Protein AF-A0A957M2J5-F1 (afdb_monomer)

Secondary structure (DSSP, 8-state):
-HHHHHHHHH-TTPPP-HHHHT-HHHHHHHHHHTTTB-TTT--B--GGGEEEEESS-TTT-GGGGG-GGGEEEEEHHHHHHHTT-SS-GGGS--TT-TTS-HHHHEEEETTEEEEGGG-HHHHHHHHHHTTT-HHHHHHHHHHHHHHHHHHHHHHHHHHHH-PPPPHHHHHHHHGGGSTTSTTHHHHHHHHHHHH-

Structure (mmCIF, N/CA/C/O backbone):
data_AF-A0A957M2J5-F1
#
_entry.id   AF-A0A957M2J5-F1
#
loop_
_atom_site.group_PDB
_atom_site.id
_atom_site.type_symbol
_atom_site.label_atom_id
_atom_site.label_alt_id
_atom_site.label_comp_id
_atom_site.label_asym_id
_atom_site.label_entity_id
_atom_site.label_seq_id
_atom_site.pdbx_PDB_ins_code
_atom_site.Cartn_x
_atom_site.Cartn_y
_atom_site.Cartn_z
_atom_site.occupancy
_atom_site.B_iso_or_equiv
_atom_site.auth_seq_id
_atom_site.auth_comp_id
_atom_site.auth_asym_id
_atom_site.auth_atom_id
_atom_site.pdbx_PDB_model_num
ATOM 1 N N . MET A 1 1 ? 13.159 10.464 -22.333 1.00 82.38 1 MET A N 1
ATOM 2 C CA . MET A 1 1 ? 12.631 9.265 -23.017 1.00 82.38 1 MET A CA 1
ATOM 3 C C . MET A 1 1 ? 13.393 8.914 -24.302 1.00 82.38 1 MET A C 1
ATOM 5 O O . MET A 1 1 ? 14.186 7.983 -24.270 1.00 82.38 1 MET A O 1
ATOM 9 N N . ALA A 1 2 ? 13.270 9.686 -25.394 1.00 87.38 2 ALA A N 1
ATOM 10 C CA . ALA A 1 2 ? 13.795 9.319 -26.725 1.00 87.38 2 ALA A CA 1
ATOM 11 C C . ALA A 1 2 ? 15.286 8.915 -26.777 1.00 87.38 2 ALA A C 1
ATOM 13 O O . ALA A 1 2 ? 15.651 7.934 -27.420 1.00 87.38 2 ALA A O 1
ATOM 14 N N . ALA A 1 3 ? 16.167 9.631 -26.069 1.00 91.19 3 ALA A N 1
ATOM 15 C CA . ALA A 1 3 ? 17.593 9.292 -26.033 1.00 91.19 3 ALA A CA 1
ATOM 16 C C . ALA A 1 3 ? 17.882 7.944 -25.344 1.00 91.19 3 ALA A C 1
ATOM 18 O O . ALA A 1 3 ? 18.807 7.239 -25.742 1.00 91.19 3 ALA A O 1
ATOM 19 N N . PHE A 1 4 ? 17.101 7.586 -24.321 1.00 93.19 4 PHE A N 1
ATOM 20 C CA . PHE A 1 4 ? 17.218 6.301 -23.635 1.00 93.19 4 PHE A CA 1
ATOM 21 C C . PHE A 1 4 ? 16.756 5.157 -24.543 1.00 93.19 4 PHE A C 1
ATOM 23 O O . PHE A 1 4 ? 17.499 4.193 -24.717 1.00 93.19 4 PHE A O 1
ATOM 30 N N . LEU A 1 5 ? 15.594 5.304 -25.185 1.00 93.50 5 LEU A N 1
ATOM 31 C CA . LEU A 1 5 ? 15.043 4.285 -26.082 1.00 93.50 5 LEU A CA 1
ATOM 32 C C . LEU A 1 5 ? 15.964 4.011 -27.278 1.00 93.50 5 LEU A C 1
ATOM 34 O O . LEU A 1 5 ? 16.236 2.853 -27.579 1.00 93.50 5 LEU A O 1
ATOM 38 N N . ARG A 1 6 ? 16.567 5.051 -27.877 1.00 94.56 6 ARG A N 1
ATOM 39 C CA . ARG A 1 6 ? 17.577 4.879 -28.940 1.00 94.56 6 ARG A CA 1
ATOM 40 C C . ARG A 1 6 ? 18.782 4.051 -28.492 1.00 94.56 6 ARG A C 1
ATOM 42 O O . ARG A 1 6 ? 19.206 3.150 -29.205 1.00 94.56 6 ARG A O 1
ATOM 49 N N . LYS A 1 7 ? 19.331 4.332 -27.305 1.00 93.12 7 LYS A N 1
ATOM 50 C CA . LYS A 1 7 ? 20.457 3.551 -26.758 1.00 93.12 7 LYS A CA 1
ATOM 51 C C . LYS A 1 7 ? 20.056 2.104 -26.497 1.00 93.12 7 LYS A C 1
ATOM 53 O O . LYS A 1 7 ? 20.853 1.196 -26.706 1.00 93.12 7 LYS A O 1
ATOM 58 N N . ARG A 1 8 ? 18.821 1.895 -26.052 1.00 92.31 8 ARG A N 1
ATOM 59 C CA . ARG A 1 8 ? 18.303 0.572 -25.733 1.00 92.31 8 ARG A CA 1
ATOM 60 C C . ARG A 1 8 ? 17.984 -0.277 -26.963 1.00 92.31 8 ARG A C 1
ATOM 62 O O . ARG A 1 8 ? 18.164 -1.487 -26.897 1.00 92.31 8 ARG A O 1
ATOM 69 N N . ALA A 1 9 ? 17.591 0.346 -28.074 1.00 91.56 9 ALA A N 1
ATOM 70 C CA . ALA A 1 9 ? 17.418 -0.332 -29.359 1.00 91.56 9 ALA A CA 1
ATOM 71 C C . ALA A 1 9 ? 18.720 -0.996 -29.845 1.00 91.56 9 ALA A C 1
ATOM 73 O O . ALA A 1 9 ? 18.679 -2.049 -30.468 1.00 91.56 9 ALA A O 1
ATOM 74 N N . VAL A 1 10 ? 19.875 -0.406 -29.514 1.00 94.12 10 VAL A N 1
ATOM 75 C CA . VAL A 1 10 ? 21.201 -0.963 -29.828 1.00 94.12 10 VAL A CA 1
ATOM 76 C C . VAL A 1 10 ? 21.706 -1.897 -28.719 1.00 94.12 10 VAL A C 1
ATOM 78 O O . VAL A 1 10 ? 22.348 -2.903 -28.999 1.00 94.12 10 VAL A O 1
ATOM 81 N N . GLY A 1 11 ? 21.417 -1.585 -27.452 1.00 92.44 11 GLY A N 1
ATOM 82 C CA . GLY A 1 11 ? 21.821 -2.379 -26.291 1.00 92.44 11 GLY A CA 1
ATOM 83 C C . GLY A 1 11 ? 20.635 -2.727 -25.386 1.00 92.44 11 GLY A C 1
ATOM 84 O O . GLY A 1 11 ? 20.308 -1.929 -24.505 1.00 92.44 11 GLY A O 1
ATOM 85 N N . PRO A 1 12 ? 20.024 -3.921 -25.507 1.00 89.19 12 PRO A N 1
ATOM 86 C CA . PRO A 1 12 ? 18.821 -4.291 -24.746 1.00 89.19 12 PRO A CA 1
ATOM 87 C C . PRO A 1 12 ? 18.990 -4.253 -23.217 1.00 89.19 12 PRO A C 1
ATOM 89 O O . PRO A 1 12 ? 18.020 -4.085 -22.476 1.00 89.19 12 PRO A O 1
ATOM 92 N N . SER A 1 13 ? 20.227 -4.377 -22.730 1.00 90.50 13 SER A N 1
ATOM 93 C CA . SER A 1 13 ? 20.585 -4.311 -21.308 1.00 90.50 13 SER A CA 1
ATOM 94 C C . SER A 1 13 ? 20.752 -2.884 -20.765 1.00 90.50 13 SER A C 1
ATOM 96 O O . SER A 1 13 ? 20.899 -2.713 -19.550 1.00 90.50 13 SER A O 1
ATOM 98 N N . VAL A 1 14 ? 20.706 -1.855 -21.622 1.00 93.94 14 VAL A N 1
ATOM 99 C CA . VAL A 1 14 ? 20.855 -0.450 -21.219 1.00 93.94 14 VAL A CA 1
ATOM 100 C C . VAL A 1 14 ? 19.765 -0.066 -20.216 1.00 93.94 14 VAL A C 1
ATOM 102 O O . VAL A 1 14 ? 18.561 -0.254 -20.432 1.00 93.94 14 VAL A O 1
ATOM 105 N N . ARG A 1 15 ? 20.208 0.506 -19.093 1.00 93.12 15 ARG A N 1
ATOM 106 C CA . ARG A 1 15 ? 19.349 0.988 -18.008 1.00 93.12 15 ARG A CA 1
ATOM 107 C C . ARG A 1 15 ? 19.040 2.482 -18.172 1.00 93.12 15 ARG A C 1
ATOM 109 O O . ARG A 1 15 ? 19.894 3.224 -18.661 1.00 93.12 15 ARG A O 1
ATOM 116 N N . PRO A 1 16 ? 17.845 2.940 -17.757 1.00 94.00 16 PRO A N 1
ATOM 117 C CA . PRO A 1 16 ? 17.544 4.363 -17.684 1.00 94.00 16 PRO A CA 1
ATOM 118 C C . PRO A 1 16 ? 18.424 5.032 -16.626 1.00 94.00 16 PRO A C 1
ATOM 120 O O . PRO A 1 16 ? 18.851 4.400 -15.657 1.00 94.00 16 PRO A O 1
ATOM 123 N N . ASN A 1 17 ? 18.696 6.323 -16.803 1.00 93.56 17 ASN A N 1
ATOM 124 C CA . ASN A 1 17 ? 19.486 7.079 -15.841 1.00 93.56 17 ASN A CA 1
ATOM 125 C C . ASN A 1 17 ? 18.665 7.316 -14.564 1.00 93.56 17 ASN A C 1
ATOM 127 O O . ASN A 1 17 ? 17.683 8.062 -14.579 1.00 93.56 17 ASN A O 1
ATOM 131 N N . SER A 1 18 ? 19.103 6.723 -13.454 1.00 91.69 18 SER A N 1
ATOM 132 C CA . SER A 1 18 ? 18.449 6.857 -12.149 1.00 91.69 18 SER A CA 1
ATOM 133 C C . SER A 1 18 ? 18.406 8.282 -11.622 1.00 91.69 18 SER A C 1
ATOM 135 O O . SER A 1 18 ? 17.496 8.605 -10.872 1.00 91.69 18 SER A O 1
ATOM 137 N N . ARG A 1 19 ? 19.301 9.175 -12.057 1.00 91.69 19 ARG A N 1
ATOM 138 C CA . ARG A 1 19 ? 19.239 10.596 -11.676 1.00 91.69 19 ARG A CA 1
ATOM 139 C C . ARG A 1 19 ? 18.014 11.313 -12.244 1.00 91.69 19 ARG A C 1
ATOM 141 O O . ARG A 1 19 ? 17.657 12.361 -11.726 1.00 91.69 19 ARG A O 1
ATOM 148 N N . GLN A 1 20 ? 17.396 10.773 -13.297 1.00 91.94 20 GLN A N 1
ATOM 149 C CA . GLN A 1 20 ? 16.213 11.373 -13.911 1.00 91.94 20 GLN A CA 1
ATOM 150 C C . GLN A 1 20 ? 14.934 10.955 -13.185 1.00 91.94 20 GLN A C 1
ATOM 152 O O . GLN A 1 20 ? 14.187 11.824 -12.767 1.00 91.94 20 GLN A O 1
ATOM 157 N N . TYR A 1 21 ? 14.694 9.651 -12.998 1.00 91.81 21 TYR A N 1
ATOM 158 C CA . TYR A 1 21 ? 13.479 9.167 -12.318 1.00 91.81 21 TYR A CA 1
ATOM 159 C C . TYR A 1 21 ? 13.619 9.111 -10.788 1.00 91.81 21 TYR A C 1
ATOM 161 O O . TYR A 1 21 ? 12.630 9.107 -10.071 1.00 91.81 21 TYR A O 1
ATOM 169 N N . GLY A 1 22 ? 14.845 9.062 -10.270 1.00 91.38 22 GLY A N 1
ATOM 170 C CA . GLY A 1 22 ? 15.167 9.031 -8.843 1.00 91.38 22 GLY A CA 1
ATOM 171 C C . GLY A 1 22 ? 15.655 10.374 -8.302 1.00 91.38 22 GLY A C 1
ATOM 172 O O . GLY A 1 22 ? 16.342 10.394 -7.281 1.00 91.38 22 GLY A O 1
ATOM 173 N N . HIS A 1 23 ? 15.356 11.483 -8.989 1.00 93.62 23 HIS A N 1
ATOM 174 C CA . HIS A 1 23 ? 15.699 12.825 -8.518 1.00 93.62 23 HIS A CA 1
ATOM 175 C C . HIS A 1 23 ? 15.070 13.102 -7.142 1.00 93.62 23 HIS A C 1
ATOM 177 O O . HIS A 1 23 ? 13.990 12.594 -6.836 1.00 93.62 23 HIS A O 1
ATOM 183 N N . LYS A 1 24 ? 15.727 13.930 -6.318 1.00 93.94 24 LYS A N 1
ATOM 184 C CA . LYS A 1 24 ? 15.281 14.231 -4.945 1.00 93.94 24 LYS A CA 1
ATOM 185 C C . LYS A 1 24 ? 13.835 14.740 -4.885 1.00 93.94 24 LYS A C 1
ATOM 187 O O . LYS A 1 24 ? 13.091 14.340 -4.005 1.00 93.94 24 LYS A O 1
ATOM 192 N N . GLU A 1 25 ? 13.424 15.557 -5.853 1.00 94.44 25 GLU A N 1
ATOM 193 C CA . GLU A 1 25 ? 12.069 16.124 -5.907 1.00 94.44 25 GLU A CA 1
ATOM 194 C C . GLU A 1 25 ? 11.021 15.055 -6.217 1.00 94.44 25 GLU A C 1
ATO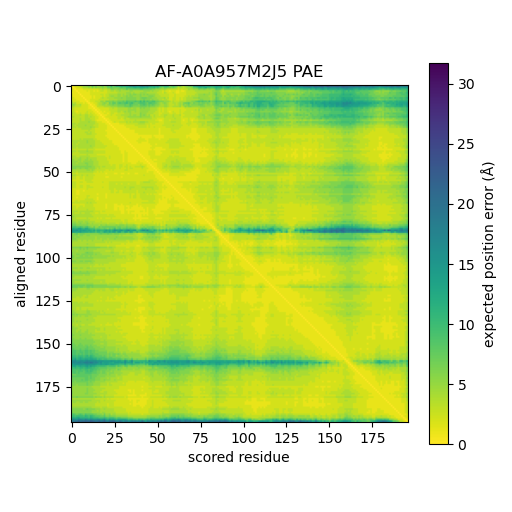M 196 O O . GLU A 1 25 ? 10.003 14.989 -5.541 1.00 94.44 25 GLU A O 1
ATOM 201 N N . ILE A 1 26 ? 11.304 14.153 -7.164 1.00 94.88 26 ILE A N 1
ATOM 202 C CA . ILE A 1 26 ? 10.424 13.015 -7.468 1.00 94.88 26 ILE A CA 1
ATOM 203 C C . ILE A 1 26 ? 10.279 12.127 -6.235 1.00 94.88 26 ILE A C 1
ATOM 205 O O . ILE A 1 26 ? 9.171 11.755 -5.863 1.00 94.88 26 ILE A O 1
ATOM 209 N N . ARG A 1 27 ? 11.398 11.817 -5.572 1.00 95.38 27 ARG A N 1
ATOM 210 C CA . ARG A 1 27 ? 11.398 11.021 -4.340 1.00 95.38 27 ARG A CA 1
ATOM 211 C C . ARG A 1 27 ? 10.554 11.665 -3.246 1.00 95.38 27 ARG A C 1
ATOM 213 O O . ARG A 1 27 ? 9.762 10.962 -2.631 1.00 95.38 27 ARG A O 1
ATOM 220 N N . SER A 1 28 ? 10.703 12.972 -3.045 1.00 95.75 28 SER A N 1
ATOM 221 C CA . SER A 1 28 ? 9.969 13.711 -2.018 1.00 95.75 28 SER A CA 1
ATOM 222 C C . SER A 1 28 ? 8.465 13.719 -2.297 1.00 95.75 28 SER A C 1
ATOM 224 O O . SER A 1 28 ? 7.672 13.397 -1.417 1.00 95.75 28 SER A O 1
ATOM 226 N N . VAL A 1 29 ? 8.061 13.943 -3.553 1.00 96.81 29 VAL A N 1
ATOM 227 C CA . VAL A 1 29 ? 6.648 13.861 -3.956 1.00 96.81 29 VAL A CA 1
ATOM 228 C C . VAL A 1 29 ? 6.094 12.448 -3.755 1.00 96.81 29 VAL A C 1
ATOM 230 O O . VAL A 1 29 ? 5.033 12.291 -3.154 1.00 96.81 29 VAL A O 1
ATOM 233 N N . LEU A 1 30 ? 6.814 11.408 -4.191 1.00 97.12 30 LEU A N 1
ATOM 234 C CA . LEU A 1 30 ? 6.391 10.016 -3.998 1.00 97.12 30 LEU A CA 1
ATOM 235 C C . LEU A 1 30 ? 6.283 9.643 -2.513 1.00 97.12 30 LEU A C 1
ATOM 237 O O . LEU A 1 30 ? 5.384 8.888 -2.147 1.00 97.12 30 LEU A O 1
ATOM 241 N N . PHE A 1 31 ? 7.165 10.184 -1.669 1.00 97.31 31 PHE A N 1
ATOM 242 C CA . PHE A 1 31 ? 7.119 10.023 -0.217 1.00 97.31 31 PHE A CA 1
ATOM 243 C C . PHE A 1 31 ? 5.905 10.701 0.405 1.00 97.31 31 PHE A C 1
ATOM 245 O O . PHE A 1 31 ? 5.216 10.083 1.214 1.00 97.31 31 PHE A O 1
ATOM 252 N N . SER A 1 32 ? 5.587 11.932 0.006 1.00 96.62 32 SER A N 1
ATOM 253 C CA . SER A 1 32 ? 4.369 12.602 0.465 1.00 96.62 32 SER A CA 1
ATOM 254 C C . SER A 1 32 ? 3.106 11.862 0.019 1.00 96.62 32 SER A C 1
ATOM 256 O O . SER A 1 32 ? 2.225 11.629 0.842 1.00 96.62 32 SER A O 1
ATOM 258 N N . MET A 1 33 ? 3.036 11.437 -1.247 1.00 95.38 33 MET A N 1
ATOM 259 C CA . MET A 1 33 ? 1.882 10.709 -1.794 1.00 95.38 33 MET A CA 1
ATOM 260 C C . MET A 1 33 ? 1.652 9.357 -1.118 1.00 95.38 33 MET A C 1
ATOM 262 O O . MET A 1 33 ? 0.512 8.944 -0.947 1.00 95.38 33 MET A O 1
ATOM 266 N N . SER A 1 34 ? 2.719 8.674 -0.702 1.00 95.88 34 SER A N 1
ATOM 267 C CA . SER A 1 34 ? 2.605 7.398 0.005 1.00 95.88 34 SER A CA 1
ATOM 268 C C . SER A 1 34 ? 2.400 7.549 1.515 1.00 95.88 34 SER A C 1
ATOM 270 O O . SER A 1 34 ? 2.450 6.555 2.243 1.00 95.88 34 SER A O 1
ATOM 272 N N . HIS A 1 35 ? 2.232 8.781 2.008 1.00 97.00 35 HIS A N 1
ATOM 273 C CA . HIS A 1 35 ? 2.210 9.123 3.432 1.00 97.00 35 HIS A CA 1
ATOM 274 C C . HIS A 1 35 ? 3.446 8.625 4.201 1.00 97.00 35 HIS A C 1
ATOM 276 O O . HIS A 1 35 ? 3.368 8.197 5.355 1.00 97.00 35 HIS A O 1
ATOM 282 N N . GLY A 1 36 ? 4.602 8.634 3.538 1.00 97.25 36 GLY A N 1
ATOM 283 C CA . GLY A 1 36 ? 5.854 8.113 4.072 1.00 97.25 36 GLY A CA 1
ATOM 284 C C . GLY A 1 36 ? 5.861 6.594 4.236 1.00 97.25 36 GLY A C 1
ATOM 285 O O . GLY A 1 36 ? 6.628 6.067 5.042 1.00 97.25 36 GLY A O 1
ATOM 286 N N . LYS A 1 37 ? 5.004 5.866 3.512 1.00 97.62 37 LYS A N 1
ATOM 287 C CA . LYS A 1 37 ? 4.936 4.400 3.550 1.0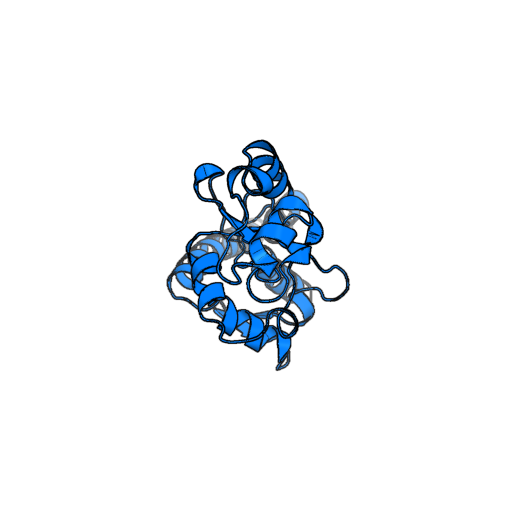0 97.62 37 LYS A CA 1
ATOM 288 C C . LYS A 1 37 ? 5.470 3.776 2.271 1.00 97.62 37 LYS A C 1
ATOM 290 O O . LYS A 1 37 ? 5.538 4.397 1.213 1.00 97.62 37 LYS A O 1
ATOM 295 N N . CYS A 1 38 ? 5.831 2.503 2.353 1.00 97.69 38 CYS A N 1
ATOM 296 C CA . CYS A 1 38 ? 6.008 1.688 1.158 1.00 97.69 38 CYS A CA 1
ATOM 297 C C . CYS A 1 38 ? 4.640 1.398 0.522 1.00 97.69 38 CYS A C 1
ATOM 299 O O . CYS A 1 38 ? 3.788 0.832 1.204 1.00 97.69 38 CYS A O 1
ATOM 301 N N . TYR A 1 39 ? 4.470 1.671 -0.778 1.00 96.31 39 TYR A N 1
ATOM 302 C CA . TYR A 1 39 ? 3.214 1.397 -1.501 1.00 96.31 39 TYR A CA 1
ATOM 303 C C . TYR A 1 39 ? 2.771 -0.071 -1.439 1.00 96.31 39 TYR A C 1
ATOM 305 O O . TYR A 1 39 ? 1.585 -0.358 -1.448 1.00 96.31 39 TYR A O 1
ATOM 313 N N . TYR A 1 40 ? 3.717 -1.010 -1.354 1.00 95.69 40 TYR A N 1
ATOM 314 C CA . TYR A 1 40 ? 3.395 -2.439 -1.383 1.00 95.69 40 TYR A CA 1
ATOM 315 C C . TYR A 1 40 ? 3.077 -3.030 -0.009 1.00 95.69 40 TYR A C 1
ATOM 317 O O . TYR A 1 40 ? 2.171 -3.840 0.121 1.00 95.69 40 TYR A O 1
ATOM 325 N N . CYS A 1 41 ? 3.867 -2.693 1.015 1.00 97.06 41 CYS A N 1
ATOM 326 C CA . CYS A 1 41 ? 3.759 -3.347 2.326 1.00 97.06 41 CYS A CA 1
ATOM 327 C C . CYS A 1 41 ? 3.267 -2.435 3.444 1.00 97.06 41 CYS A C 1
ATOM 329 O O . CYS A 1 41 ? 3.177 -2.892 4.575 1.00 97.06 41 CYS A O 1
ATOM 331 N N . GLU A 1 42 ? 3.016 -1.158 3.160 1.00 97.81 42 GLU A N 1
ATOM 332 C CA . GLU A 1 42 ? 2.535 -0.157 4.114 1.00 97.81 42 GLU A CA 1
ATOM 333 C C . GLU A 1 42 ? 3.402 0.094 5.357 1.00 97.81 42 GLU A C 1
ATOM 335 O O . GLU A 1 42 ? 3.009 0.871 6.227 1.00 97.81 42 GLU A O 1
ATOM 340 N N . ARG A 1 43 ? 4.602 -0.490 5.465 1.00 97.31 43 ARG A N 1
ATOM 341 C CA . ARG A 1 43 ? 5.527 -0.087 6.530 1.00 97.31 43 ARG A CA 1
ATOM 342 C C . ARG A 1 43 ? 5.884 1.390 6.355 1.00 97.31 43 ARG A C 1
ATOM 344 O O . ARG A 1 43 ? 6.139 1.827 5.226 1.00 97.31 43 ARG A O 1
ATOM 351 N N . LYS A 1 44 ? 5.980 2.126 7.462 1.00 97.19 44 LYS A N 1
ATOM 352 C CA . LYS A 1 44 ? 6.561 3.471 7.459 1.00 97.19 44 LYS A CA 1
ATOM 353 C C . LYS A 1 44 ? 8.041 3.426 7.091 1.00 97.19 44 LYS A C 1
ATOM 355 O O . LYS A 1 44 ? 8.759 2.484 7.440 1.00 97.19 44 LYS A O 1
ATOM 360 N N . LEU A 1 45 ? 8.470 4.454 6.377 1.00 96.94 45 LEU A N 1
ATOM 361 C CA . LEU A 1 45 ? 9.826 4.669 5.902 1.00 96.94 45 LEU A CA 1
ATOM 362 C C . LEU A 1 45 ? 10.302 6.038 6.372 1.00 96.94 45 LEU A C 1
ATOM 364 O O . LEU A 1 45 ? 9.509 6.969 6.518 1.00 96.94 45 LEU A O 1
ATOM 368 N N . ARG A 1 46 ? 11.612 6.168 6.561 1.00 95.50 46 ARG A N 1
ATOM 369 C CA . ARG A 1 46 ? 12.251 7.480 6.470 1.00 95.50 46 ARG A CA 1
ATOM 370 C C . ARG A 1 46 ? 12.466 7.799 4.991 1.00 95.50 46 ARG A C 1
ATOM 372 O O . ARG A 1 46 ? 12.557 6.882 4.170 1.00 95.50 46 ARG A O 1
ATOM 379 N N . GLU A 1 47 ? 12.526 9.074 4.632 1.00 91.38 47 GLU A N 1
ATOM 380 C CA . GLU A 1 47 ? 12.612 9.494 3.225 1.00 91.38 47 GLU A CA 1
ATOM 381 C C . GLU A 1 47 ? 13.878 8.950 2.535 1.00 91.38 47 GLU A C 1
ATOM 383 O O . GLU A 1 47 ? 13.857 8.565 1.360 1.00 91.38 47 GLU A O 1
ATOM 388 N N . GLU A 1 48 ? 14.971 8.819 3.287 1.00 90.94 48 GLU A N 1
ATOM 389 C CA . GLU A 1 48 ? 16.227 8.223 2.838 1.00 90.94 48 GLU A CA 1
ATOM 390 C C . GLU A 1 48 ? 16.145 6.706 2.582 1.00 90.94 48 GLU A C 1
ATOM 392 O O . GLU A 1 48 ? 16.886 6.194 1.744 1.00 90.94 48 GLU A O 1
ATOM 397 N N . ASP A 1 49 ? 15.225 5.993 3.241 1.00 92.75 49 ASP A N 1
ATOM 398 C CA . ASP A 1 49 ? 15.082 4.532 3.131 1.00 92.75 49 ASP A CA 1
ATOM 399 C C . ASP A 1 49 ? 14.197 4.106 1.944 1.00 92.75 49 ASP A C 1
ATOM 401 O O . ASP A 1 49 ? 14.148 2.927 1.576 1.00 92.75 49 ASP A O 1
ATOM 405 N N . GLY A 1 50 ? 13.457 5.051 1.359 1.00 94.00 50 GLY A N 1
ATOM 406 C CA . GLY A 1 50 ? 12.611 4.806 0.199 1.00 94.00 50 GLY A CA 1
ATOM 407 C C . GLY A 1 50 ? 13.409 4.685 -1.100 1.00 94.00 50 GLY A C 1
ATOM 408 O O . GLY A 1 50 ? 14.429 5.338 -1.302 1.00 94.00 50 GLY A O 1
ATOM 409 N N . GLU A 1 51 ? 12.939 3.873 -2.034 1.00 94.44 51 GLU A N 1
ATOM 410 C CA . GLU A 1 51 ? 13.498 3.730 -3.378 1.00 94.44 51 GLU A CA 1
ATOM 411 C C . GLU A 1 51 ? 12.406 4.014 -4.410 1.00 94.44 51 GLU A C 1
ATOM 413 O O . GLU A 1 51 ? 11.264 3.595 -4.224 1.00 94.44 51 GLU A O 1
ATOM 418 N N . VAL A 1 52 ? 12.754 4.705 -5.501 1.00 95.69 52 VAL A N 1
ATOM 419 C CA . VAL A 1 52 ? 11.847 4.827 -6.650 1.00 95.69 52 VAL A CA 1
ATOM 420 C C . VAL A 1 52 ? 11.898 3.519 -7.421 1.00 95.69 52 VAL A C 1
ATOM 422 O O . VAL A 1 52 ? 12.946 3.156 -7.962 1.00 95.69 52 VAL A O 1
ATOM 425 N N . GLU A 1 53 ? 10.774 2.818 -7.445 1.00 93.75 53 GLU A N 1
ATOM 426 C CA . GLU A 1 53 ? 10.600 1.549 -8.135 1.00 93.75 53 GLU A CA 1
ATOM 427 C C . GLU A 1 53 ? 9.644 1.709 -9.313 1.00 93.75 53 GLU A C 1
ATOM 429 O O . GLU A 1 53 ? 8.606 2.355 -9.196 1.00 93.75 53 GLU A O 1
ATOM 434 N N . HIS A 1 54 ? 9.974 1.071 -10.434 1.00 94.25 54 HIS A N 1
ATOM 435 C CA . HIS A 1 54 ? 9.067 0.977 -11.574 1.00 94.25 54 HIS A CA 1
ATOM 436 C C . HIS A 1 54 ? 7.997 -0.084 -11.319 1.00 94.25 54 HIS A C 1
ATOM 438 O O . HIS A 1 54 ? 8.364 -1.234 -11.078 1.00 94.25 54 HIS A O 1
ATOM 444 N N . PHE A 1 55 ? 6.707 0.231 -11.421 1.00 94.19 55 PHE A N 1
ATOM 445 C CA . PHE A 1 55 ? 5.636 -0.764 -11.294 1.00 94.19 55 PHE A CA 1
ATOM 446 C C . PHE A 1 55 ? 5.781 -1.854 -12.363 1.00 94.19 55 PHE A C 1
ATOM 448 O O . PHE A 1 55 ? 6.160 -2.989 -12.058 1.00 94.19 55 PHE A O 1
ATOM 455 N N . VAL A 1 56 ? 5.647 -1.490 -13.634 1.00 93.12 56 VAL A N 1
ATOM 456 C CA . VAL A 1 56 ? 6.073 -2.283 -14.783 1.00 93.12 56 VAL A CA 1
ATOM 457 C C . VAL A 1 56 ? 7.575 -2.123 -14.973 1.00 93.12 56 VAL A C 1
ATOM 459 O O . VAL A 1 56 ? 8.106 -1.035 -15.193 1.00 93.12 56 VAL A O 1
ATOM 462 N N . GLY A 1 57 ? 8.296 -3.238 -14.857 1.00 91.62 57 GLY A N 1
ATOM 463 C CA . GLY A 1 57 ? 9.750 -3.228 -14.931 1.00 91.62 57 GLY A CA 1
ATOM 464 C C . GLY A 1 57 ? 10.249 -2.788 -16.305 1.00 91.62 57 GLY A C 1
ATOM 465 O O . GLY A 1 57 ? 9.822 -3.317 -17.323 1.00 91.62 57 GLY A O 1
ATOM 466 N N . VAL A 1 58 ? 11.263 -1.921 -16.314 1.00 91.81 58 VAL A N 1
ATOM 467 C CA . VAL A 1 58 ? 11.915 -1.403 -17.531 1.00 91.81 58 VAL A CA 1
ATOM 468 C C . VAL A 1 58 ? 12.351 -2.523 -18.482 1.00 91.81 58 VAL A C 1
ATOM 470 O O . VAL A 1 58 ? 12.381 -2.330 -19.686 1.00 91.81 58 VAL A O 1
ATOM 473 N N . ALA A 1 59 ? 12.736 -3.698 -17.963 1.00 89.75 59 ALA A N 1
ATOM 474 C CA . ALA A 1 59 ? 13.100 -4.867 -18.773 1.00 89.75 59 ALA A CA 1
ATOM 475 C C . ALA A 1 59 ? 11.963 -5.342 -19.695 1.00 89.75 59 ALA A C 1
ATOM 477 O O . ALA A 1 59 ? 12.254 -5.805 -20.791 1.00 89.75 59 ALA A O 1
ATOM 478 N N . THR A 1 60 ? 10.722 -5.221 -19.227 1.00 90.06 60 THR A N 1
ATOM 479 C CA . THR A 1 60 ? 9.499 -5.604 -19.934 1.00 90.06 60 THR A CA 1
ATOM 480 C C . THR A 1 60 ? 9.024 -4.458 -20.817 1.00 90.06 60 THR A C 1
ATOM 482 O O . THR A 1 60 ? 8.948 -4.631 -22.022 1.00 90.06 60 THR A O 1
ATOM 485 N N . GLU A 1 61 ? 8.811 -3.278 -20.227 1.00 93.06 61 GLU A N 1
ATOM 486 C CA . GLU A 1 61 ? 8.289 -2.099 -20.927 1.00 93.06 61 GLU A CA 1
ATOM 487 C C . GLU A 1 61 ? 9.243 -0.910 -20.741 1.00 93.06 61 GLU A C 1
ATOM 489 O O . GLU A 1 61 ? 9.137 -0.161 -19.763 1.00 93.06 61 GLU A O 1
ATOM 494 N N . PRO A 1 62 ? 10.243 -0.733 -21.623 1.00 94.31 62 PRO A N 1
ATOM 495 C CA . PRO A 1 62 ? 11.188 0.373 -21.504 1.00 94.31 62 PRO A CA 1
ATOM 496 C C . PRO A 1 62 ? 10.559 1.740 -21.773 1.00 94.31 62 PRO A C 1
ATOM 498 O O . PRO A 1 62 ? 11.048 2.733 -21.238 1.00 94.31 62 PRO A O 1
ATOM 501 N N . GLU A 1 63 ? 9.486 1.794 -22.561 1.00 95.50 63 GLU A N 1
ATOM 502 C CA . GLU A 1 63 ? 8.714 3.013 -22.831 1.00 95.50 63 GLU A CA 1
ATOM 503 C C . GLU A 1 63 ? 8.213 3.652 -21.524 1.00 95.50 63 GLU A C 1
ATOM 505 O O . GLU A 1 63 ? 8.221 4.866 -21.400 1.00 95.50 63 GLU A O 1
ATOM 510 N N . LEU A 1 64 ? 7.916 2.851 -20.491 1.00 95.56 64 LEU A N 1
ATOM 511 C CA . LEU A 1 64 ? 7.375 3.327 -19.210 1.00 95.56 64 LEU A CA 1
ATOM 512 C C . LEU A 1 64 ? 8.451 3.799 -18.210 1.00 95.56 64 LEU A C 1
ATOM 514 O O . LEU A 1 64 ? 8.163 4.054 -17.038 1.00 95.56 64 LEU A O 1
ATOM 518 N N . ALA A 1 65 ? 9.725 3.877 -18.610 1.00 94.81 65 ALA A N 1
ATOM 519 C CA . ALA A 1 65 ? 10.846 4.085 -17.684 1.00 94.81 65 ALA A CA 1
ATOM 520 C C . ALA A 1 65 ? 10.846 5.442 -16.952 1.00 94.81 65 ALA A C 1
ATOM 522 O O . ALA A 1 65 ? 11.519 5.580 -15.926 1.00 94.81 65 ALA A O 1
ATOM 523 N N . PHE A 1 66 ? 10.144 6.441 -17.482 1.00 95.56 66 PHE A N 1
ATOM 524 C CA . PHE A 1 66 ? 10.025 7.774 -16.879 1.00 95.56 66 PHE A CA 1
ATOM 525 C C . PHE A 1 66 ? 8.563 8.201 -16.704 1.00 95.56 66 PHE A C 1
ATOM 527 O O . PHE A 1 66 ? 8.308 9.370 -16.423 1.00 95.56 66 PHE A O 1
ATOM 534 N N . ASP A 1 67 ? 7.623 7.272 -16.869 1.00 95.88 67 ASP A N 1
ATOM 535 C CA . ASP A 1 67 ? 6.198 7.570 -16.810 1.00 95.88 67 ASP A CA 1
ATOM 536 C C . ASP A 1 67 ? 5.757 7.667 -15.357 1.00 95.88 67 ASP A C 1
ATOM 538 O O . ASP A 1 67 ? 5.940 6.731 -14.581 1.00 95.88 67 ASP A O 1
ATOM 542 N N . TRP A 1 68 ? 5.171 8.805 -14.984 1.00 95.25 68 TRP A N 1
ATOM 543 C CA . TRP A 1 68 ? 4.782 9.090 -13.603 1.00 95.25 68 TRP A CA 1
ATOM 544 C C . TRP A 1 68 ? 3.881 8.012 -12.974 1.00 95.25 68 TRP A C 1
ATOM 546 O O . TRP A 1 68 ? 4.206 7.558 -11.876 1.00 95.25 68 TRP A O 1
ATOM 556 N N . PRO A 1 69 ? 2.830 7.506 -13.655 1.00 94.81 69 PRO A N 1
ATOM 557 C CA . PRO A 1 69 ? 1.982 6.446 -13.101 1.00 94.81 69 PRO A CA 1
ATOM 558 C C . PRO A 1 69 ? 2.713 5.114 -12.883 1.00 94.81 69 PRO A C 1
ATOM 560 O O . PRO A 1 69 ? 2.184 4.229 -12.220 1.00 94.81 69 PRO A O 1
ATOM 563 N N . ASN A 1 70 ? 3.923 4.964 -13.431 1.00 95.94 70 ASN A N 1
ATOM 564 C CA . ASN A 1 70 ? 4.752 3.774 -13.309 1.00 95.94 70 ASN A CA 1
ATOM 565 C C . ASN A 1 70 ? 5.826 3.894 -12.209 1.00 95.94 70 ASN A C 1
ATOM 567 O O . ASN A 1 70 ? 6.627 2.975 -12.069 1.00 95.94 70 ASN A O 1
ATOM 571 N N . LEU A 1 71 ? 5.906 4.995 -11.450 1.00 96.19 71 LEU A N 1
ATOM 572 C CA . LEU A 1 71 ? 6.940 5.215 -10.426 1.00 96.19 71 LEU A CA 1
ATOM 573 C C . LEU A 1 71 ? 6.345 5.220 -9.018 1.00 96.19 71 LEU A C 1
ATOM 575 O O . LEU A 1 71 ? 5.593 6.126 -8.679 1.00 96.19 71 LEU A O 1
ATOM 579 N N . TYR A 1 72 ? 6.744 4.273 -8.166 1.00 96.12 72 TYR A N 1
ATOM 580 C CA . TYR A 1 72 ? 6.260 4.159 -6.783 1.00 96.12 72 TYR A CA 1
ATOM 581 C C . TYR A 1 72 ? 7.390 4.234 -5.760 1.00 96.12 72 TYR A C 1
ATOM 583 O O . TYR A 1 72 ? 8.529 3.849 -6.028 1.00 96.12 72 TYR A O 1
ATOM 591 N N . LEU A 1 73 ? 7.054 4.668 -4.542 1.00 97.00 73 LEU A N 1
ATOM 592 C CA . LEU A 1 73 ? 7.940 4.538 -3.389 1.00 97.00 73 LEU A CA 1
ATOM 593 C C . LEU A 1 73 ? 7.909 3.111 -2.817 1.00 97.00 73 LEU A C 1
ATOM 595 O O . LEU A 1 73 ? 6.908 2.641 -2.266 1.00 97.00 73 LEU A O 1
ATOM 599 N N . SER A 1 74 ? 9.041 2.424 -2.875 1.00 96.50 74 SER A N 1
ATOM 600 C CA . SER A 1 74 ? 9.200 1.089 -2.306 1.00 96.50 74 SER A CA 1
ATOM 601 C C . SER A 1 74 ? 10.249 1.075 -1.205 1.00 96.50 74 SER A C 1
ATOM 603 O O . SER A 1 74 ? 11.259 1.763 -1.287 1.00 96.50 74 SER A O 1
ATOM 605 N N . CYS A 1 75 ? 10.067 0.218 -0.200 1.00 96.69 75 CYS A N 1
ATOM 606 C CA . CYS A 1 75 ? 11.188 -0.178 0.642 1.00 96.69 75 CYS A CA 1
ATOM 607 C C . CYS A 1 75 ? 12.119 -1.117 -0.140 1.00 96.69 75 CYS A C 1
ATOM 609 O O . CYS A 1 75 ? 11.689 -1.808 -1.077 1.00 96.69 75 CYS A O 1
ATOM 611 N N . ARG A 1 76 ? 13.379 -1.194 0.292 1.00 94.81 76 ARG A N 1
ATOM 612 C CA . ARG A 1 76 ? 14.403 -2.044 -0.326 1.00 94.81 76 ARG A CA 1
ATOM 613 C C . ARG A 1 76 ? 13.988 -3.522 -0.413 1.00 94.81 76 ARG A C 1
ATOM 615 O O . ARG A 1 76 ? 14.224 -4.163 -1.436 1.00 94.81 76 ARG A O 1
ATOM 622 N N . SER A 1 77 ? 13.348 -4.066 0.626 1.00 94.38 77 SER A N 1
ATOM 623 C CA . SER A 1 77 ? 12.909 -5.472 0.655 1.00 94.38 77 SER A CA 1
ATOM 624 C C . SER A 1 77 ? 11.831 -5.765 -0.396 1.00 94.38 77 SER A C 1
ATOM 626 O O . SER A 1 77 ? 11.939 -6.753 -1.121 1.00 94.38 77 SER A O 1
ATOM 628 N N . CYS A 1 78 ? 10.827 -4.890 -0.537 1.00 94.56 78 CYS A N 1
ATOM 629 C CA . CYS A 1 78 ? 9.765 -5.050 -1.538 1.00 94.56 78 CYS A CA 1
ATOM 630 C C . CYS A 1 78 ? 10.291 -4.872 -2.970 1.00 94.56 78 CYS A C 1
ATOM 632 O O . CYS A 1 78 ? 9.918 -5.647 -3.853 1.00 94.56 78 CYS A O 1
ATOM 634 N N . ASN A 1 79 ? 11.212 -3.925 -3.192 1.00 92.62 79 ASN A N 1
ATOM 635 C CA . ASN A 1 79 ? 11.873 -3.756 -4.489 1.00 92.62 79 ASN A CA 1
ATOM 636 C C . ASN A 1 79 ? 12.626 -5.043 -4.874 1.00 92.62 79 ASN A C 1
ATOM 638 O O . ASN A 1 79 ? 12.440 -5.601 -5.956 1.00 92.62 79 ASN A O 1
ATOM 642 N N . GLN A 1 80 ? 13.428 -5.587 -3.956 1.00 91.00 80 GLN A N 1
ATOM 643 C CA . GLN A 1 80 ? 14.159 -6.831 -4.205 1.00 91.00 80 GLN A CA 1
ATOM 644 C C . GLN A 1 80 ? 13.238 -8.034 -4.431 1.00 91.00 80 GLN A C 1
ATOM 646 O O . GLN A 1 80 ? 13.516 -8.838 -5.321 1.00 91.00 80 GLN A O 1
ATOM 651 N N . ALA A 1 81 ? 12.149 -8.161 -3.667 1.00 89.00 81 ALA A N 1
ATOM 652 C CA . ALA A 1 81 ? 11.175 -9.237 -3.844 1.00 89.00 81 ALA A CA 1
ATOM 653 C C . ALA A 1 81 ? 10.589 -9.228 -5.264 1.00 89.00 81 ALA A C 1
ATOM 655 O O . ALA A 1 81 ? 10.624 -10.250 -5.952 1.00 89.00 81 ALA A O 1
ATOM 656 N N . LYS A 1 82 ? 10.194 -8.051 -5.764 1.00 85.44 82 LYS A N 1
ATOM 657 C CA . LYS A 1 82 ? 9.657 -7.874 -7.121 1.00 85.44 82 LYS A CA 1
ATOM 658 C C . LYS A 1 82 ? 10.605 -8.368 -8.222 1.00 85.44 82 LYS A C 1
ATOM 660 O O . LYS A 1 82 ? 10.147 -8.876 -9.249 1.00 85.44 82 LYS A O 1
ATOM 665 N N . ARG A 1 83 ? 11.926 -8.274 -8.020 1.00 81.50 83 ARG A N 1
ATOM 666 C CA . ARG A 1 83 ? 12.939 -8.733 -8.994 1.00 81.50 83 ARG A CA 1
ATOM 667 C C . ARG A 1 83 ? 12.974 -10.248 -9.179 1.00 81.50 83 ARG A C 1
ATOM 669 O O . ARG A 1 83 ? 13.513 -10.697 -10.186 1.00 81.50 83 ARG A O 1
ATOM 676 N N . ARG A 1 84 ? 12.388 -11.027 -8.264 1.00 77.25 84 ARG A N 1
ATOM 677 C CA . ARG A 1 84 ? 12.352 -12.498 -8.332 1.00 77.25 84 ARG A CA 1
ATOM 678 C C . ARG A 1 84 ? 11.424 -13.040 -9.434 1.00 77.25 84 ARG A C 1
ATOM 680 O O . ARG A 1 84 ? 11.419 -14.242 -9.653 1.00 77.25 84 ARG A O 1
ATOM 687 N N . ARG A 1 85 ? 10.690 -12.164 -10.147 1.00 73.75 85 ARG A N 1
ATOM 688 C CA . ARG A 1 85 ? 9.839 -12.469 -11.323 1.00 73.75 85 ARG A CA 1
ATOM 689 C C . ARG A 1 85 ? 8.853 -13.632 -11.116 1.00 73.75 85 ARG A C 1
ATOM 691 O O . ARG A 1 85 ? 8.526 -14.326 -12.066 1.00 73.75 85 ARG A O 1
ATOM 698 N N . THR A 1 86 ? 8.358 -13.817 -9.892 1.00 77.88 86 THR A N 1
ATOM 699 C CA . THR A 1 86 ? 7.448 -14.923 -9.542 1.00 77.88 86 THR A CA 1
ATOM 700 C C . THR A 1 86 ? 6.120 -14.869 -10.306 1.00 77.88 86 THR A C 1
ATOM 702 O O . THR A 1 86 ? 5.622 -15.906 -10.713 1.00 77.88 86 THR A O 1
ATOM 705 N N . TYR A 1 87 ? 5.590 -13.664 -10.537 1.00 87.50 87 TYR A N 1
ATOM 706 C CA . TYR A 1 87 ? 4.402 -13.397 -11.360 1.00 87.50 87 TYR A CA 1
ATOM 707 C C . TYR A 1 87 ? 4.610 -12.124 -12.177 1.00 87.50 87 TYR A C 1
ATOM 709 O O . TYR A 1 87 ? 5.408 -11.257 -11.776 1.00 87.50 87 TYR A O 1
ATOM 717 N N . ALA A 1 88 ? 3.891 -11.962 -13.287 1.00 88.25 88 ALA A N 1
ATOM 718 C CA . ALA A 1 88 ? 3.846 -10.685 -13.989 1.00 88.25 88 ALA A CA 1
ATOM 719 C C . ALA A 1 88 ? 3.131 -9.627 -13.125 1.00 88.25 88 ALA A C 1
ATOM 721 O O . ALA A 1 88 ? 2.406 -9.941 -12.183 1.00 88.25 88 ALA A O 1
ATOM 722 N N . VAL A 1 89 ? 3.437 -8.345 -13.341 1.00 87.50 89 VAL A N 1
ATOM 723 C CA . VAL A 1 89 ? 2.903 -7.260 -12.488 1.00 87.50 89 VAL A CA 1
ATOM 724 C C . VAL A 1 89 ? 1.406 -7.042 -12.704 1.00 87.50 89 VAL A C 1
ATOM 726 O O . VAL A 1 89 ? 0.711 -6.746 -11.747 1.00 87.50 89 VAL A O 1
ATOM 729 N N . ASN A 1 90 ? 0.918 -7.280 -13.923 1.00 89.50 90 ASN A N 1
ATOM 730 C CA . ASN A 1 90 ? -0.491 -7.196 -14.310 1.00 89.50 90 ASN A CA 1
ATOM 731 C C . ASN A 1 90 ? -1.346 -8.363 -13.789 1.00 89.50 90 ASN A C 1
ATOM 733 O O . ASN A 1 90 ? -2.563 -8.321 -13.897 1.00 89.50 90 ASN A O 1
ATOM 737 N N . GLU A 1 91 ? -0.726 -9.405 -13.232 1.00 93.00 91 GLU A N 1
ATOM 738 C CA . GLU A 1 91 ? -1.437 -10.471 -12.516 1.00 93.00 91 GLU A CA 1
ATOM 739 C C . GLU A 1 91 ? -1.578 -10.178 -11.014 1.00 93.00 91 GLU A C 1
ATOM 741 O O . GLU A 1 91 ? -2.120 -10.990 -10.264 1.00 93.00 91 GLU A O 1
ATOM 746 N N . CYS A 1 92 ? -1.010 -9.064 -10.554 1.00 95.38 92 CYS A N 1
ATOM 747 C CA . CYS A 1 92 ? -1.013 -8.633 -9.165 1.00 95.38 92 CYS A CA 1
ATOM 748 C C . CYS A 1 92 ? -1.759 -7.305 -9.036 1.00 95.38 92 CYS A C 1
ATOM 750 O O . CYS A 1 92 ? -2.021 -6.621 -10.021 1.00 95.38 92 CYS A O 1
ATOM 752 N N . LEU A 1 93 ? -2.074 -6.943 -7.800 1.00 96.06 93 LEU A N 1
ATOM 753 C CA . LEU A 1 93 ? -2.712 -5.681 -7.472 1.00 96.06 93 LEU A CA 1
ATOM 754 C C . LEU A 1 93 ? -1.724 -4.533 -7.684 1.00 96.06 93 LEU A C 1
ATOM 756 O O . LEU A 1 93 ? -0.569 -4.599 -7.245 1.00 96.06 93 LEU A O 1
ATOM 760 N N . ASP A 1 94 ? -2.207 -3.480 -8.330 1.00 94.88 94 ASP A N 1
ATOM 761 C CA . ASP A 1 94 ? -1.552 -2.182 -8.359 1.00 94.88 94 ASP A CA 1
ATOM 762 C C . ASP A 1 94 ? -2.052 -1.369 -7.151 1.00 94.88 94 ASP A C 1
ATOM 764 O O . ASP A 1 94 ? -3.245 -1.070 -7.083 1.00 94.88 94 ASP A O 1
ATOM 768 N N . PRO A 1 95 ? -1.180 -1.003 -6.191 1.00 89.44 95 PRO A N 1
ATOM 769 C CA . PRO A 1 95 ? -1.583 -0.226 -5.019 1.00 89.44 95 PRO A CA 1
ATOM 770 C C . PRO A 1 95 ? -2.115 1.177 -5.356 1.00 89.44 95 PRO A C 1
ATOM 772 O O . PRO A 1 95 ? -2.687 1.823 -4.482 1.00 89.44 95 PRO A O 1
ATOM 775 N N . CYS A 1 96 ? -1.911 1.656 -6.584 1.00 90.25 96 CYS A N 1
ATOM 776 C CA . CYS A 1 96 ? -2.359 2.959 -7.063 1.00 90.25 96 CYS A CA 1
ATOM 777 C C . CYS A 1 96 ? -3.563 2.877 -8.015 1.00 90.25 96 CYS A C 1
ATOM 779 O O . CYS A 1 96 ? -4.007 3.921 -8.494 1.00 90.25 96 CYS A O 1
ATOM 781 N N . ASN A 1 97 ? -4.089 1.681 -8.304 1.00 93.75 97 ASN A N 1
ATOM 782 C CA . ASN A 1 97 ? -5.251 1.525 -9.174 1.00 93.75 97 ASN A CA 1
ATOM 783 C C . ASN A 1 97 ? -6.559 1.695 -8.371 1.00 93.75 97 ASN A C 1
ATOM 785 O O . ASN A 1 97 ? -6.862 0.841 -7.536 1.00 93.75 97 ASN A O 1
ATOM 789 N N . PRO A 1 98 ? -7.353 2.756 -8.620 1.00 90.69 98 PRO A N 1
ATOM 790 C CA . PRO A 1 98 ? -8.592 3.002 -7.882 1.00 90.69 98 PRO A CA 1
ATOM 791 C C . PRO A 1 98 ? -9.708 2.001 -8.209 1.00 90.69 98 PRO A C 1
ATOM 793 O O . PRO A 1 98 ? -10.620 1.843 -7.403 1.00 90.69 98 PRO A O 1
ATOM 796 N N . ASP A 1 99 ? -9.639 1.324 -9.358 1.00 95.06 99 ASP A N 1
ATOM 797 C CA . ASP A 1 99 ? -10.692 0.416 -9.825 1.00 95.06 99 ASP A CA 1
ATOM 798 C C . ASP A 1 99 ? -10.573 -0.993 -9.224 1.00 95.06 99 ASP A C 1
ATOM 800 O O . ASP A 1 99 ? -11.496 -1.796 -9.337 1.00 95.06 99 ASP A O 1
ATOM 804 N N . VAL A 1 100 ? -9.428 -1.320 -8.612 1.00 94.50 100 VAL A N 1
ATOM 805 C CA . VAL A 1 100 ? -9.143 -2.647 -8.040 1.00 94.50 100 VAL A CA 1
ATOM 806 C C . VAL A 1 100 ? -8.582 -2.480 -6.622 1.00 94.50 100 VAL A C 1
ATOM 808 O O . VAL A 1 100 ? -7.376 -2.639 -6.399 1.00 94.50 100 VAL A O 1
ATOM 811 N N . PRO A 1 101 ? -9.433 -2.115 -5.647 1.00 93.44 101 PRO A N 1
ATOM 812 C CA . PRO A 1 101 ? -8.989 -1.772 -4.304 1.00 93.44 101 PRO A CA 1
ATOM 813 C C . PRO A 1 101 ? -8.420 -2.998 -3.558 1.00 93.44 101 PRO A C 1
ATOM 815 O O . PRO A 1 101 ? -9.023 -4.078 -3.564 1.00 93.44 101 PRO A O 1
ATOM 818 N N . PRO A 1 102 ? -7.273 -2.874 -2.858 1.00 94.88 102 PRO A N 1
ATOM 819 C CA . PRO A 1 102 ? -6.644 -4.006 -2.177 1.00 94.88 102 PRO A CA 1
ATOM 820 C C . PRO A 1 102 ? -7.525 -4.731 -1.146 1.00 94.88 102 PRO A C 1
ATOM 822 O O . PRO A 1 102 ? -7.404 -5.945 -1.004 1.00 94.88 102 PRO A O 1
ATOM 825 N N . GLU A 1 103 ? -8.421 -4.028 -0.450 1.00 93.75 103 GLU A N 1
ATOM 826 C CA . GLU A 1 103 ? -9.378 -4.567 0.538 1.00 93.75 103 GLU A CA 1
ATOM 827 C C . GLU A 1 103 ? -10.397 -5.574 -0.012 1.00 93.75 103 GLU A C 1
ATOM 829 O O . GLU A 1 103 ? -10.989 -6.341 0.755 1.00 93.75 103 GLU A O 1
ATOM 834 N N . GLU A 1 104 ? -10.607 -5.619 -1.325 1.00 95.56 104 GLU A N 1
ATOM 835 C CA . GLU A 1 104 ? -11.453 -6.638 -1.956 1.00 95.56 104 GLU A CA 1
ATOM 836 C C . GLU A 1 104 ? -10.701 -7.957 -2.169 1.00 95.56 104 GLU A C 1
ATOM 838 O O . GLU A 1 104 ? -11.307 -9.024 -2.279 1.00 95.56 104 GLU A O 1
ATOM 843 N N . HIS A 1 105 ? -9.368 -7.911 -2.154 1.00 97.69 105 HIS A N 1
ATOM 844 C CA . HIS A 1 105 ? -8.505 -9.034 -2.514 1.00 97.69 105 HIS A CA 1
ATOM 845 C C . HIS A 1 105 ? -7.591 -9.503 -1.381 1.00 97.69 105 HIS A C 1
ATOM 847 O O . HIS A 1 105 ? -7.106 -10.637 -1.425 1.00 97.69 105 HIS A O 1
ATOM 853 N N . LEU A 1 106 ? -7.346 -8.662 -0.380 1.00 97.94 106 LEU A N 1
ATOM 854 C CA . LEU A 1 106 ? -6.487 -8.927 0.766 1.00 97.94 106 LEU A CA 1
ATOM 855 C C . LEU A 1 106 ? -7.294 -8.815 2.060 1.00 97.94 106 LEU A C 1
ATOM 857 O O . LEU A 1 106 ? -8.121 -7.923 2.228 1.00 97.94 106 LEU A O 1
ATOM 861 N N . THR A 1 107 ? -7.027 -9.731 2.981 1.00 98.00 107 THR A N 1
ATOM 862 C CA . THR A 1 107 ? -7.536 -9.723 4.353 1.00 98.00 107 THR A CA 1
ATOM 863 C C . THR A 1 107 ? -6.402 -10.079 5.311 1.00 98.00 107 THR A C 1
ATOM 865 O O . THR A 1 107 ? -5.276 -10.345 4.877 1.00 98.00 107 THR A O 1
ATOM 868 N N . PHE A 1 108 ? -6.686 -10.070 6.607 1.00 97.94 108 PHE A N 1
ATOM 869 C CA . PHE A 1 108 ? -5.724 -10.389 7.649 1.00 97.94 108 PHE A CA 1
ATOM 870 C C . PHE A 1 108 ? -6.337 -11.364 8.649 1.00 97.94 108 PHE A C 1
ATOM 872 O O . PHE A 1 108 ? -7.524 -11.280 8.958 1.00 97.94 108 PHE A O 1
ATOM 879 N N . ASP A 1 109 ? -5.510 -12.301 9.088 1.00 96.75 109 ASP A N 1
ATOM 880 C CA . ASP A 1 109 ? -5.755 -13.229 10.186 1.00 96.75 109 ASP A CA 1
ATOM 881 C C . ASP A 1 109 ? -4.654 -12.940 11.209 1.00 96.75 109 ASP A C 1
ATOM 883 O O . ASP A 1 109 ? -3.486 -13.217 10.937 1.00 96.75 109 ASP A O 1
ATOM 887 N N . ASP A 1 110 ? -4.997 -12.229 12.281 1.00 96.50 110 ASP A N 1
ATOM 888 C CA . ASP A 1 110 ? -4.046 -11.539 13.162 1.00 96.50 110 ASP A CA 1
ATOM 889 C C . ASP A 1 110 ? -3.041 -10.658 12.372 1.00 96.50 110 ASP A C 1
ATOM 891 O O . ASP A 1 110 ? -3.419 -9.743 11.629 1.00 96.50 110 ASP A O 1
ATOM 895 N N . GLU A 1 111 ? -1.738 -10.876 12.519 1.00 97.75 111 GLU A N 1
ATOM 896 C CA . GLU A 1 111 ? -0.700 -10.188 11.750 1.00 97.75 111 GLU A CA 1
ATOM 897 C C . GLU A 1 111 ? -0.500 -10.736 10.328 1.00 97.75 111 GLU A C 1
ATOM 899 O O . GLU A 1 111 ? 0.218 -10.128 9.527 1.00 97.75 111 GLU A O 1
ATOM 904 N N . TYR A 1 112 ? -1.115 -11.866 9.983 1.00 98.38 112 TYR A N 1
ATOM 905 C CA . TYR A 1 112 ? -0.834 -12.580 8.743 1.00 98.38 112 TYR A CA 1
ATOM 906 C C . TYR A 1 112 ? -1.724 -12.089 7.605 1.00 98.38 112 TYR A C 1
ATOM 908 O O . TYR A 1 112 ? -2.948 -12.200 7.642 1.00 98.38 112 TYR A O 1
ATOM 916 N N . VAL A 1 113 ? -1.105 -11.597 6.532 1.00 98.38 113 VAL A N 1
ATOM 917 C CA . VAL A 1 113 ? -1.831 -11.229 5.309 1.00 98.38 113 VAL A CA 1
ATOM 918 C C . VAL A 1 113 ? -2.316 -12.479 4.566 1.00 98.38 113 VAL A C 1
ATOM 920 O O . VAL A 1 113 ? -1.559 -13.427 4.346 1.00 98.38 113 VAL A O 1
ATOM 923 N N . ARG A 1 114 ? -3.579 -12.475 4.135 1.00 98.25 114 ARG A N 1
ATOM 924 C CA . ARG A 1 114 ? -4.241 -13.584 3.433 1.00 98.25 114 ARG A CA 1
ATOM 925 C C . ARG A 1 114 ? -4.972 -13.087 2.181 1.00 98.25 114 ARG A C 1
ATOM 927 O O . ARG A 1 114 ? -5.422 -11.941 2.150 1.00 98.25 114 ARG A O 1
ATOM 934 N N . PRO A 1 115 ? -5.134 -13.923 1.141 1.00 98.25 115 PRO A N 1
ATOM 935 C CA . PRO A 1 115 ? -6.064 -13.610 0.064 1.00 98.25 115 PRO A CA 1
ATOM 936 C C . PRO A 1 115 ? -7.502 -13.636 0.600 1.00 98.25 115 PRO A C 1
ATOM 938 O O . PRO A 1 115 ? -7.93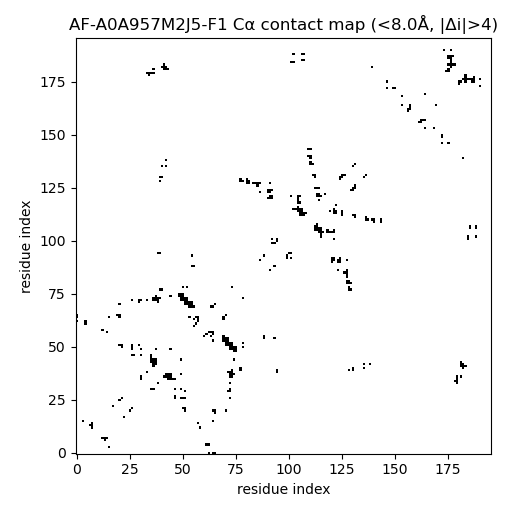1 -14.624 1.197 1.00 98.25 115 PRO A O 1
ATOM 941 N N . LYS A 1 116 ? -8.262 -12.566 0.372 1.00 97.69 116 LYS A N 1
ATOM 942 C CA . LYS A 1 116 ? -9.687 -12.501 0.721 1.00 97.69 116 LYS A CA 1
ATOM 943 C C . LYS A 1 116 ? -10.488 -13.360 -0.254 1.00 97.69 116 LYS A C 1
ATOM 945 O O . LYS A 1 116 ? -10.240 -13.293 -1.454 1.00 97.69 116 LYS A O 1
ATOM 950 N N . ASN A 1 117 ? -11.421 -14.175 0.240 1.00 96.06 117 ASN A N 1
ATOM 951 C CA . ASN A 1 117 ? -12.335 -14.988 -0.580 1.00 96.06 117 ASN A CA 1
ATOM 952 C C . ASN A 1 117 ? -11.644 -15.794 -1.704 1.00 96.06 117 ASN A C 1
ATOM 954 O O . ASN A 1 117 ? -12.149 -15.866 -2.820 1.00 96.06 117 ASN A O 1
ATOM 958 N N . ASN A 1 118 ? -10.469 -16.379 -1.430 1.00 94.75 118 ASN A N 1
ATOM 959 C CA . ASN A 1 118 ? -9.648 -17.099 -2.420 1.00 94.75 118 ASN A CA 1
ATOM 960 C C . ASN A 1 118 ? -9.218 -16.263 -3.645 1.00 94.75 118 ASN A C 1
ATOM 962 O O . ASN A 1 118 ? -8.912 -16.816 -4.700 1.00 94.75 118 ASN A O 1
ATOM 966 N N . SER A 1 119 ? -9.144 -14.937 -3.502 1.00 98.06 119 SER A N 1
ATOM 967 C CA . SER A 1 119 ? -8.680 -14.010 -4.535 1.00 98.06 119 SER A CA 1
ATOM 968 C C . SER A 1 119 ? -7.312 -14.411 -5.097 1.00 98.06 119 SER A C 1
ATOM 970 O O . SER A 1 119 ? -6.286 -14.370 -4.405 1.00 98.06 119 SER A O 1
ATOM 972 N N . GLU A 1 120 ? -7.280 -14.758 -6.386 1.00 97.69 120 GLU A N 1
ATOM 973 C CA . GLU A 1 120 ? -6.041 -15.123 -7.071 1.00 97.69 120 GLU A CA 1
ATOM 974 C C . GLU A 1 120 ? -5.093 -13.923 -7.187 1.00 97.69 120 GLU A C 1
ATOM 976 O O . GLU A 1 120 ? -3.901 -14.063 -6.907 1.00 97.69 120 GLU A O 1
ATOM 981 N N . ALA A 1 121 ? -5.619 -12.736 -7.511 1.00 97.31 121 ALA A N 1
ATOM 982 C CA . ALA A 1 121 ? -4.844 -11.497 -7.557 1.00 97.31 121 ALA A CA 1
ATOM 983 C C . ALA A 1 121 ? -4.214 -11.180 -6.191 1.00 97.31 121 ALA A C 1
ATOM 985 O O . ALA A 1 121 ? -3.030 -10.844 -6.112 1.00 97.31 121 ALA A O 1
ATOM 986 N N . GLY A 1 122 ? -4.961 -11.372 -5.097 1.00 97.94 122 GLY A N 1
ATOM 987 C CA . GLY A 1 122 ? -4.449 -11.225 -3.733 1.00 97.94 122 GLY A CA 1
ATOM 988 C C . GLY A 1 122 ? -3.316 -12.209 -3.438 1.00 97.94 122 GLY A C 1
ATOM 989 O O . GLY A 1 122 ? -2.232 -11.808 -3.010 1.00 97.94 122 GLY A O 1
ATOM 990 N N . ARG A 1 123 ? -3.514 -13.494 -3.761 1.00 98.06 123 ARG A N 1
ATOM 991 C CA . ARG A 1 123 ? -2.499 -14.546 -3.581 1.00 98.06 123 ARG A CA 1
ATOM 992 C C . ARG A 1 123 ? -1.220 -14.249 -4.368 1.00 98.06 123 ARG A C 1
ATOM 994 O O . ARG A 1 123 ? -0.126 -14.332 -3.806 1.00 98.06 123 ARG A O 1
ATOM 1001 N N . LYS A 1 124 ? -1.341 -13.893 -5.652 1.00 97.38 124 LYS A N 1
ATOM 1002 C CA . LYS A 1 124 ? -0.199 -13.541 -6.512 1.00 97.38 124 LYS A CA 1
ATOM 1003 C C . LYS A 1 124 ? 0.534 -12.310 -5.985 1.00 97.38 124 LYS A C 1
ATOM 1005 O O . LYS A 1 124 ? 1.763 -12.319 -5.935 1.00 97.38 124 LYS A O 1
ATOM 1010 N N . THR A 1 125 ? -0.198 -11.307 -5.501 1.00 96.56 125 THR A N 1
ATOM 1011 C CA . THR A 1 125 ? 0.367 -10.093 -4.888 1.00 96.56 125 THR A CA 1
ATOM 1012 C C . THR A 1 125 ? 1.188 -10.420 -3.644 1.00 96.56 125 THR A C 1
ATOM 1014 O O . THR A 1 125 ? 2.357 -10.035 -3.569 1.00 96.56 125 THR A O 1
ATOM 1017 N N . ILE A 1 126 ? 0.625 -11.186 -2.701 1.00 97.19 126 ILE A N 1
ATOM 1018 C CA . ILE A 1 126 ? 1.327 -11.606 -1.479 1.00 97.19 126 ILE A CA 1
ATOM 1019 C C . ILE A 1 126 ? 2.636 -12.315 -1.839 1.00 97.19 126 ILE A C 1
ATOM 1021 O O . ILE A 1 126 ? 3.698 -11.926 -1.354 1.00 97.19 126 ILE A O 1
ATOM 1025 N N . GLN A 1 127 ? 2.581 -13.284 -2.756 1.00 95.88 127 GLN A N 1
ATOM 1026 C CA . GLN A 1 127 ? 3.740 -14.082 -3.159 1.00 95.88 127 GLN A CA 1
ATOM 1027 C C . GLN A 1 127 ? 4.793 -13.266 -3.927 1.00 95.88 127 GLN A C 1
ATOM 1029 O O . GLN A 1 127 ? 5.990 -13.391 -3.660 1.00 95.88 127 GLN A O 1
ATOM 1034 N N . LYS A 1 128 ? 4.370 -12.400 -4.858 1.00 93.56 128 LYS A N 1
ATOM 1035 C CA . LYS A 1 128 ? 5.265 -11.569 -5.678 1.00 93.56 128 LYS A CA 1
ATOM 1036 C C . LYS A 1 128 ? 6.045 -10.561 -4.839 1.00 93.56 128 LYS A C 1
ATOM 1038 O O . LYS A 1 128 ? 7.248 -10.394 -5.043 1.00 93.56 128 LYS A O 1
ATOM 1043 N N . TYR A 1 129 ? 5.366 -9.878 -3.919 1.00 94.50 129 TYR A N 1
ATOM 1044 C CA . TYR A 1 129 ? 5.971 -8.836 -3.086 1.00 94.50 129 TYR A CA 1
ATOM 1045 C C . TYR A 1 129 ? 6.454 -9.356 -1.728 1.00 94.50 129 TYR A C 1
ATOM 1047 O O . TYR A 1 129 ? 7.019 -8.582 -0.949 1.00 94.50 129 TYR A O 1
ATOM 1055 N N . ARG A 1 130 ? 6.274 -10.661 -1.460 1.00 95.88 130 ARG A N 1
ATOM 1056 C CA . ARG A 1 130 ? 6.611 -11.321 -0.190 1.00 95.88 130 ARG A CA 1
ATOM 1057 C C . ARG A 1 130 ? 6.037 -10.539 0.988 1.00 95.88 130 ARG A C 1
ATOM 1059 O O . ARG A 1 130 ? 6.773 -10.104 1.880 1.00 95.88 130 ARG A O 1
ATOM 1066 N N . LEU A 1 131 ? 4.734 -10.262 0.913 1.00 97.00 131 LEU A N 1
ATOM 1067 C CA . LEU A 1 131 ? 4.009 -9.515 1.946 1.00 97.00 131 LEU A CA 1
ATOM 1068 C C . LEU A 1 131 ? 3.827 -10.336 3.233 1.00 97.00 131 LEU A C 1
ATOM 1070 O O . LEU A 1 131 ? 3.493 -9.762 4.262 1.00 97.00 131 LEU A O 1
ATOM 1074 N N . ASP A 1 132 ? 4.084 -11.636 3.162 1.00 97.12 132 ASP A N 1
ATOM 1075 C CA . ASP A 1 132 ? 4.031 -12.680 4.191 1.00 97.12 132 ASP A CA 1
ATOM 1076 C C . ASP A 1 132 ? 5.420 -13.040 4.753 1.00 97.12 132 ASP A C 1
ATOM 1078 O O . ASP A 1 132 ? 5.656 -14.153 5.209 1.00 97.12 132 ASP A O 1
ATOM 1082 N N . ARG A 1 133 ? 6.407 -12.149 4.612 1.00 96.25 133 ARG A N 1
ATOM 1083 C CA . ARG A 1 133 ? 7.734 -12.376 5.199 1.00 96.25 133 ARG A CA 1
ATOM 1084 C C . ARG A 1 133 ? 7.707 -12.057 6.690 1.00 96.25 133 ARG A C 1
ATOM 1086 O O . ARG A 1 133 ? 7.162 -11.019 7.065 1.00 96.25 133 ARG A O 1
ATOM 1093 N N . ASP A 1 134 ? 8.451 -12.831 7.474 1.00 97.38 134 ASP A N 1
ATOM 1094 C CA . ASP A 1 134 ? 8.509 -12.731 8.936 1.00 97.38 134 ASP A CA 1
ATOM 1095 C C . ASP A 1 134 ? 8.697 -11.291 9.426 1.00 97.38 134 ASP A C 1
ATOM 1097 O O . ASP A 1 134 ? 7.999 -10.843 10.326 1.00 97.38 134 ASP A O 1
ATOM 1101 N N . GLU A 1 135 ? 9.595 -10.517 8.804 1.00 97.25 135 GLU A N 1
ATOM 1102 C CA . GLU A 1 135 ? 9.822 -9.106 9.152 1.00 97.25 135 GLU A CA 1
ATOM 1103 C C . GLU A 1 135 ? 8.520 -8.282 9.177 1.00 97.25 135 GLU A C 1
ATOM 1105 O O . GLU A 1 135 ? 8.330 -7.460 10.071 1.00 97.25 135 GLU A O 1
ATOM 1110 N N . LEU A 1 136 ? 7.629 -8.472 8.199 1.00 97.94 136 LEU A N 1
ATOM 1111 C CA . LEU A 1 136 ? 6.367 -7.735 8.140 1.00 97.94 136 LEU A CA 1
ATOM 1112 C C . LEU A 1 136 ? 5.369 -8.223 9.180 1.00 97.94 136 LEU A C 1
ATOM 1114 O O . LEU A 1 136 ? 4.693 -7.384 9.768 1.00 97.94 136 LEU A O 1
ATOM 1118 N N . ASP A 1 137 ? 5.313 -9.5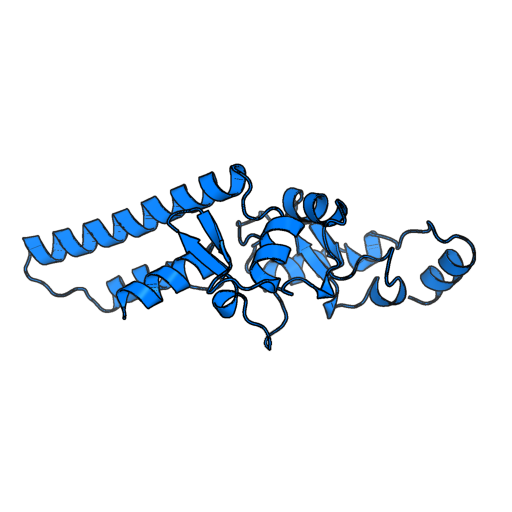25 9.438 1.00 98.12 137 ASP A N 1
ATOM 1119 C CA . ASP A 1 137 ? 4.423 -10.093 10.453 1.00 98.12 137 ASP A CA 1
ATOM 1120 C C . ASP A 1 137 ? 4.813 -9.571 11.848 1.00 98.12 137 ASP A C 1
ATOM 1122 O O . ASP A 1 137 ? 3.971 -9.055 12.582 1.00 98.12 137 ASP A O 1
ATOM 1126 N N . HIS A 1 138 ? 6.115 -9.505 12.153 1.00 98.31 138 HIS A N 1
ATOM 1127 C CA . HIS A 1 138 ? 6.628 -8.894 13.388 1.00 98.31 138 HIS A CA 1
ATOM 1128 C C . HIS A 1 138 ? 6.282 -7.397 13.516 1.00 98.31 138 HIS A C 1
ATOM 1130 O O . HIS A 1 138 ? 6.046 -6.887 14.617 1.00 98.31 138 HIS A O 1
ATOM 1136 N N . LEU A 1 139 ? 6.274 -6.653 12.407 1.00 98.25 139 LEU A N 1
ATOM 1137 C CA . LEU A 1 139 ? 5.889 -5.240 12.426 1.00 98.25 139 LEU A CA 1
ATOM 1138 C C . LEU A 1 139 ? 4.374 -5.072 12.594 1.00 98.25 139 LEU A C 1
ATOM 1140 O O . LEU A 1 139 ? 3.943 -4.215 13.369 1.00 98.25 139 LEU A O 1
ATOM 1144 N N . ARG A 1 140 ? 3.571 -5.902 11.924 1.00 98.56 140 ARG A N 1
ATOM 1145 C CA . ARG A 1 140 ? 2.108 -5.897 12.034 1.00 98.56 140 ARG A CA 1
ATOM 1146 C C . ARG A 1 140 ? 1.650 -6.271 13.434 1.00 98.56 140 ARG A C 1
ATOM 1148 O O . ARG A 1 140 ? 0.892 -5.498 14.014 1.00 98.56 140 ARG A O 1
ATOM 1155 N N . VAL A 1 141 ? 2.176 -7.346 14.029 1.00 98.50 141 VAL A N 1
ATOM 1156 C CA . VAL A 1 141 ? 1.798 -7.768 15.391 1.00 98.50 141 VAL A CA 1
ATOM 1157 C C . VAL A 1 141 ? 2.115 -6.680 16.424 1.00 98.50 141 VAL A C 1
ATOM 1159 O O . VAL A 1 141 ? 1.331 -6.409 17.331 1.00 98.50 141 VAL A O 1
ATOM 1162 N N . LYS A 1 142 ? 3.216 -5.934 16.245 1.00 98.25 142 LYS A N 1
ATOM 1163 C CA . LYS A 1 142 ? 3.541 -4.783 17.102 1.00 98.25 142 LYS A CA 1
ATOM 1164 C C . LYS A 1 142 ? 2.476 -3.686 17.031 1.00 98.25 142 LYS A C 1
ATOM 1166 O O . LYS A 1 142 ? 2.188 -3.057 18.053 1.00 98.25 142 LYS A O 1
ATOM 1171 N N . GLN A 1 143 ? 1.916 -3.423 15.850 1.00 98.00 143 GLN A N 1
ATOM 1172 C CA . GLN A 1 143 ? 0.821 -2.463 15.705 1.00 98.00 143 GLN A CA 1
ATOM 1173 C C . GLN A 1 143 ? -0.504 -3.036 16.195 1.00 98.00 143 GLN A C 1
ATOM 1175 O O . GLN A 1 143 ? -1.255 -2.315 16.849 1.00 98.00 143 GLN A O 1
ATOM 1180 N N . LEU A 1 144 ? -0.760 -4.322 15.960 1.00 97.81 144 LEU A N 1
ATOM 1181 C CA . LEU A 1 144 ? -1.943 -5.016 16.454 1.00 97.81 144 LEU A CA 1
ATOM 1182 C C . LEU A 1 144 ? -2.009 -4.960 17.985 1.00 97.81 144 LEU A C 1
ATOM 1184 O O . LEU A 1 144 ? -2.987 -4.474 18.540 1.00 97.81 144 LEU A O 1
ATOM 1188 N N . HIS A 1 145 ? -0.912 -5.256 18.686 1.00 98.00 145 HIS A N 1
ATOM 1189 C CA . HIS A 1 145 ? -0.835 -5.107 20.144 1.00 98.00 145 HIS A CA 1
ATOM 1190 C C . HIS A 1 145 ? -1.091 -3.672 20.638 1.00 98.00 145 HIS A C 1
ATOM 1192 O O . HIS A 1 145 ? -1.575 -3.466 21.757 1.00 98.00 145 HIS A O 1
ATOM 1198 N N . ARG A 1 146 ? -0.735 -2.642 19.854 1.00 96.88 146 ARG A N 1
ATOM 1199 C CA . ARG A 1 146 ? -1.064 -1.242 20.188 1.00 96.88 146 ARG A CA 1
ATOM 1200 C C . ARG A 1 146 ? -2.559 -0.991 20.041 1.00 96.88 146 ARG A C 1
ATOM 1202 O O . ARG A 1 146 ? -3.145 -0.408 20.950 1.00 96.88 146 ARG A O 1
ATOM 1209 N N . PHE A 1 147 ? -3.142 -1.457 18.943 1.00 97.00 147 PHE A N 1
ATOM 1210 C CA . PHE A 1 147 ? -4.569 -1.365 18.664 1.00 97.00 147 PHE A CA 1
ATOM 1211 C C . PHE A 1 147 ? -5.400 -2.078 19.737 1.00 97.00 147 PHE A C 1
ATOM 1213 O O . PHE A 1 147 ? -6.227 -1.453 20.396 1.00 97.00 147 PHE A O 1
ATOM 1220 N N . GLU A 1 148 ? -5.101 -3.344 20.019 1.00 96.31 148 GLU A N 1
ATOM 1221 C CA . GLU A 1 148 ? -5.796 -4.135 21.036 1.00 96.31 148 GLU A CA 1
ATOM 1222 C C . GLU A 1 148 ? -5.690 -3.539 22.435 1.00 96.31 148 GLU A C 1
ATOM 1224 O O . GLU A 1 148 ? -6.668 -3.501 23.172 1.00 96.31 148 GLU A O 1
ATOM 1229 N N . ARG A 1 149 ? -4.500 -3.070 22.832 1.00 96.81 149 ARG A N 1
ATOM 1230 C CA . ARG A 1 149 ? -4.324 -2.410 24.130 1.00 96.81 149 ARG A CA 1
ATOM 1231 C C . ARG A 1 149 ? -5.200 -1.170 24.227 1.00 96.81 149 ARG A C 1
ATOM 1233 O O . ARG A 1 149 ? -5.773 -0.929 25.284 1.00 96.81 149 ARG A O 1
ATOM 1240 N N . PHE A 1 150 ? -5.315 -0.403 23.147 1.00 95.44 150 PHE A N 1
ATOM 1241 C CA . PHE A 1 150 ? -6.188 0.760 23.120 1.00 95.44 150 PHE A CA 1
ATOM 1242 C C . PHE A 1 150 ? -7.662 0.357 23.267 1.00 95.44 150 PHE A C 1
ATOM 1244 O O . PHE A 1 150 ? -8.358 0.914 24.112 1.00 95.44 150 PHE A O 1
ATOM 1251 N N . LEU A 1 151 ? -8.111 -0.681 22.554 1.00 95.00 151 LEU A N 1
ATOM 1252 C CA . LEU A 1 151 ? -9.462 -1.231 22.714 1.00 95.00 151 LEU A CA 1
ATOM 1253 C C . LEU A 1 151 ? -9.726 -1.750 24.135 1.00 95.00 151 LEU A C 1
ATOM 1255 O O . LEU A 1 151 ? -10.765 -1.428 24.713 1.00 95.00 151 LEU A O 1
ATOM 1259 N N . ARG A 1 152 ? -8.782 -2.496 24.723 1.00 95.62 152 ARG A N 1
ATOM 1260 C CA . ARG A 1 152 ? -8.870 -3.001 26.104 1.00 95.62 152 ARG A CA 1
ATOM 1261 C C . ARG A 1 152 ? -9.033 -1.856 27.105 1.00 95.62 152 ARG A C 1
ATOM 1263 O O . ARG A 1 152 ? -9.961 -1.897 27.907 1.00 95.62 152 ARG A O 1
ATOM 1270 N N . MET A 1 153 ? -8.230 -0.794 26.992 1.00 94.88 153 MET A N 1
ATOM 1271 C CA . MET A 1 153 ? -8.361 0.387 27.859 1.00 94.88 153 MET A CA 1
ATOM 1272 C C . MET A 1 153 ? -9.749 1.040 27.757 1.00 94.88 153 MET A C 1
ATOM 1274 O O . MET A 1 153 ? -10.330 1.418 28.775 1.00 94.88 153 MET A O 1
ATOM 1278 N N . LEU A 1 154 ? -10.315 1.154 26.549 1.00 94.50 154 LEU A N 1
ATOM 1279 C CA . LEU A 1 154 ? -11.659 1.716 26.362 1.00 94.50 154 LEU A CA 1
ATOM 1280 C C . LEU A 1 154 ? -12.748 0.822 26.973 1.00 94.50 154 LEU A C 1
ATOM 1282 O O . LEU A 1 154 ? -13.681 1.318 27.608 1.00 94.50 154 LEU A O 1
ATOM 1286 N N . GLN A 1 155 ? -12.621 -0.497 26.819 1.00 93.12 155 GLN A N 1
ATOM 1287 C CA . GLN A 1 155 ? -13.542 -1.465 27.414 1.00 93.12 155 GLN A CA 1
ATOM 1288 C C . GLN A 1 155 ? -13.491 -1.432 28.947 1.00 93.12 155 GLN A C 1
ATOM 1290 O O . GLN A 1 155 ? -14.539 -1.422 29.595 1.00 93.12 155 GLN A O 1
ATOM 1295 N N . GLU A 1 156 ? -12.295 -1.374 29.531 1.00 94.69 156 GLU A N 1
ATOM 1296 C CA . GLU A 1 156 ? -12.084 -1.267 30.979 1.00 94.69 156 GLU A CA 1
ATOM 1297 C C . GLU A 1 156 ? -12.659 0.035 31.536 1.00 94.69 156 GLU A C 1
ATOM 1299 O O . GLU A 1 156 ? -13.415 0.003 32.507 1.00 94.69 156 GLU A O 1
ATOM 1304 N N . LYS A 1 157 ? -12.403 1.173 30.877 1.00 93.75 157 LYS A N 1
ATOM 1305 C CA . LYS A 1 157 ? -12.985 2.469 31.252 1.00 93.75 157 LYS A CA 1
ATOM 1306 C C . LYS A 1 157 ? -14.514 2.423 31.262 1.00 93.75 157 LYS A C 1
ATOM 1308 O O . LYS A 1 157 ? -15.133 2.884 32.227 1.00 93.75 157 LYS A O 1
ATOM 1313 N N . LYS A 1 158 ? -15.124 1.866 30.209 1.00 94.12 158 LYS A N 1
ATOM 1314 C CA . LYS A 1 158 ? -16.583 1.717 30.105 1.00 94.12 158 LYS A CA 1
ATOM 1315 C C . LYS A 1 158 ? -17.131 0.842 31.235 1.00 94.12 158 LYS A C 1
ATOM 1317 O O . LYS A 1 158 ? -18.139 1.196 31.834 1.00 94.12 158 LYS A O 1
ATOM 1322 N N . ARG A 1 159 ? -16.457 -0.268 31.560 1.00 93.81 159 ARG A N 1
ATOM 1323 C CA . ARG A 1 159 ? -16.848 -1.169 32.661 1.00 93.81 159 ARG A CA 1
ATOM 1324 C C . ARG A 1 159 ? -16.718 -0.512 34.037 1.00 93.81 159 ARG A C 1
ATOM 1326 O O . ARG A 1 159 ? -17.617 -0.666 34.852 1.00 93.81 159 ARG A O 1
ATOM 1333 N N . ALA A 1 16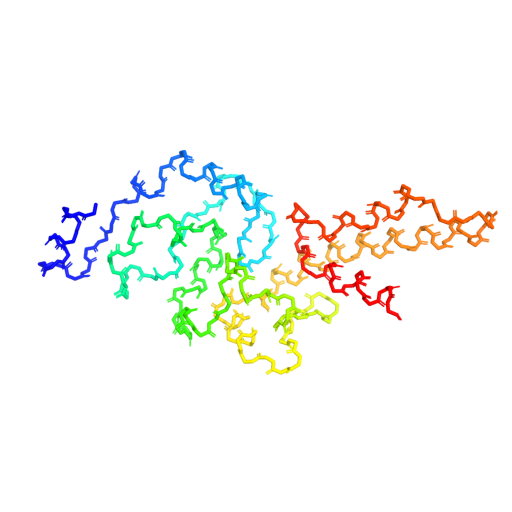0 ? -15.629 0.213 34.288 1.00 94.38 160 ALA A N 1
ATOM 1334 C CA . ALA A 1 160 ? -15.343 0.804 35.594 1.00 94.38 160 ALA A CA 1
ATOM 1335 C C . ALA A 1 160 ? -16.197 2.043 35.902 1.00 94.38 160 ALA A C 1
ATOM 1337 O O . ALA A 1 160 ? -16.600 2.238 37.043 1.00 94.38 160 ALA A O 1
ATOM 1338 N N . SER A 1 161 ? -16.464 2.887 34.899 1.00 91.44 161 SER A N 1
ATOM 1339 C CA . SER A 1 161 ? -17.179 4.158 35.095 1.00 91.44 161 SER A CA 1
ATOM 1340 C C . SER A 1 161 ? -18.637 4.147 34.631 1.00 91.44 161 SER A C 1
ATOM 1342 O O . SER A 1 161 ? -19.368 5.083 34.932 1.00 91.44 161 SER A O 1
ATOM 1344 N N . GLY A 1 162 ? -19.057 3.148 33.846 1.00 89.25 162 GLY A N 1
ATOM 1345 C CA . GLY A 1 162 ? -20.356 3.137 33.162 1.00 89.25 162 GLY A CA 1
ATOM 1346 C C . GLY A 1 162 ? -20.479 4.171 32.034 1.00 89.25 162 GLY A C 1
ATOM 1347 O O . GLY A 1 162 ? -21.455 4.144 31.284 1.00 89.25 162 GLY A O 1
ATOM 1348 N N . ASN A 1 163 ? -19.492 5.060 31.876 1.00 89.25 163 ASN A N 1
ATOM 1349 C CA 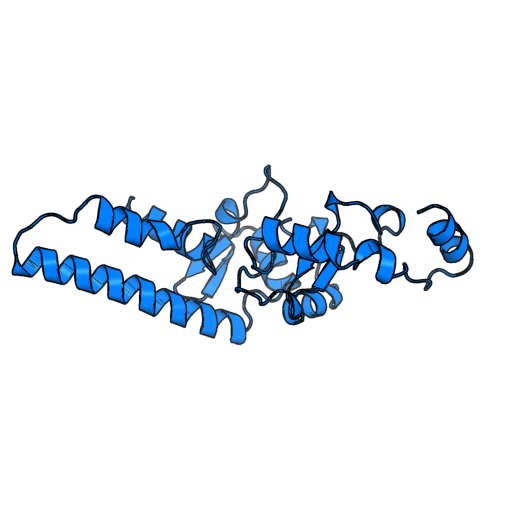. ASN A 1 163 ? -19.522 6.104 30.865 1.00 89.25 163 ASN A CA 1
ATOM 1350 C C . ASN A 1 163 ? -19.421 5.504 29.455 1.00 89.25 163 ASN A C 1
ATOM 1352 O O . ASN A 1 163 ? -18.615 4.595 29.221 1.00 89.25 163 ASN A O 1
ATOM 1356 N N . PRO A 1 164 ? -20.198 6.026 28.491 1.00 90.94 164 PRO A N 1
ATOM 1357 C CA . PRO A 1 164 ? -20.084 5.609 27.104 1.00 90.94 164 PRO A CA 1
ATOM 1358 C C . PRO A 1 164 ? -18.724 6.012 26.520 1.00 90.94 164 PRO A C 1
ATOM 1360 O O . PRO A 1 164 ? -18.114 6.998 26.937 1.00 90.94 164 PRO A O 1
ATOM 1363 N N . ILE A 1 165 ? -18.275 5.252 25.518 1.00 92.06 165 ILE A N 1
ATOM 1364 C CA . ILE A 1 165 ? -17.096 5.601 24.717 1.00 92.06 165 ILE A CA 1
ATOM 1365 C C . ILE A 1 165 ? -17.407 6.899 23.963 1.00 92.06 165 ILE A C 1
ATOM 1367 O O . ILE A 1 165 ? -18.457 7.014 23.325 1.00 92.06 165 ILE A O 1
ATOM 1371 N N . THR A 1 166 ? -16.518 7.884 24.049 1.00 94.00 166 THR A N 1
ATOM 1372 C CA . THR A 1 166 ? -16.725 9.199 23.435 1.00 94.00 166 THR A CA 1
ATOM 1373 C C . THR A 1 166 ? -16.450 9.173 21.932 1.00 94.00 166 THR A C 1
ATOM 1375 O O . THR A 1 166 ? -15.770 8.289 21.405 1.00 94.00 166 THR A O 1
ATOM 1378 N N . LYS A 1 167 ? -16.932 10.198 21.216 1.00 93.69 167 LYS A N 1
ATOM 1379 C CA . LYS A 1 167 ? -16.614 10.375 19.790 1.00 93.69 167 LYS A CA 1
ATOM 1380 C C . LYS A 1 167 ? -15.107 10.505 19.544 1.00 93.69 167 LYS A C 1
ATOM 1382 O O . LYS A 1 167 ? -14.611 9.956 18.566 1.00 93.69 167 LYS A O 1
ATOM 1387 N N . ASP A 1 168 ? -14.381 11.173 20.438 1.00 94.44 168 ASP A N 1
ATOM 1388 C CA . ASP A 1 168 ? -12.929 11.347 20.316 1.00 94.44 168 ASP A CA 1
ATOM 1389 C C . ASP A 1 168 ? -12.165 10.037 20.533 1.00 94.44 168 ASP A C 1
ATOM 1391 O O . ASP A 1 168 ? -11.134 9.799 19.904 1.00 94.44 168 ASP A O 1
ATOM 1395 N N . GLU A 1 169 ? -12.665 9.160 21.402 1.00 93.75 169 GLU A N 1
ATOM 1396 C CA . GLU A 1 169 ? -12.104 7.822 21.610 1.00 93.75 169 GLU A CA 1
ATOM 1397 C C . GLU A 1 169 ? -12.327 6.932 20.386 1.00 93.75 169 GLU A C 1
ATOM 1399 O O . GLU A 1 169 ? -11.382 6.309 19.899 1.00 93.75 169 GLU A O 1
ATOM 1404 N N . LEU A 1 170 ? -13.536 6.947 19.817 1.00 91.50 170 LEU A N 1
ATOM 1405 C CA . LEU A 1 170 ? -13.822 6.263 18.552 1.00 91.50 170 LEU A CA 1
ATOM 1406 C C . LEU A 1 170 ? -12.963 6.814 17.406 1.00 91.50 170 LEU A C 1
ATOM 1408 O O . LEU A 1 170 ? -12.416 6.046 16.616 1.00 91.50 170 LEU A O 1
ATOM 1412 N N . ALA A 1 171 ? -12.771 8.134 17.342 1.00 93.56 171 ALA A N 1
ATOM 1413 C CA . ALA A 1 171 ? -11.906 8.757 16.347 1.00 93.56 171 ALA A CA 1
ATOM 1414 C C . ALA A 1 171 ? -10.440 8.318 16.494 1.00 93.56 171 ALA A C 1
ATOM 1416 O O . ALA A 1 171 ? -9.741 8.196 15.488 1.00 93.56 171 ALA A O 1
ATOM 1417 N N . GLN A 1 172 ? -9.965 8.058 17.716 1.00 94.12 172 GLN A N 1
ATOM 1418 C CA . GLN A 1 172 ? -8.625 7.518 17.957 1.00 94.12 172 GLN A CA 1
ATOM 1419 C C . GLN A 1 172 ? -8.490 6.061 17.506 1.00 94.12 172 GLN A C 1
ATOM 1421 O O . GLN A 1 172 ? -7.476 5.721 16.902 1.00 94.12 172 GLN A O 1
ATOM 1426 N N . VAL A 1 173 ? -9.511 5.227 17.719 1.00 95.06 173 VAL A N 1
ATOM 1427 C CA . VAL A 1 173 ? -9.552 3.853 17.187 1.00 95.06 173 VAL A CA 1
ATOM 1428 C C . VAL A 1 173 ? -9.532 3.880 15.653 1.00 95.06 173 VAL A C 1
ATOM 1430 O O . VAL A 1 173 ? -8.704 3.223 15.023 1.00 95.06 173 VAL A O 1
ATOM 1433 N N . ALA A 1 174 ? -10.355 4.735 15.042 1.00 95.62 174 ALA A N 1
ATOM 1434 C CA . ALA A 1 174 ? -10.431 4.887 13.590 1.00 95.62 174 ALA A CA 1
ATOM 1435 C C . ALA A 1 174 ? -9.128 5.406 12.946 1.00 95.62 174 ALA A C 1
ATOM 1437 O O . ALA A 1 174 ? -8.908 5.193 11.754 1.00 95.62 174 ALA A O 1
ATOM 1438 N N . ARG A 1 175 ? -8.231 6.067 13.701 1.00 96.31 175 ARG A N 1
ATOM 1439 C CA . ARG A 1 175 ? -6.932 6.539 13.175 1.00 96.31 175 ARG A CA 1
ATOM 1440 C C . ARG A 1 175 ? -6.039 5.409 12.671 1.00 96.31 175 ARG A C 1
ATOM 1442 O O . ARG A 1 175 ? -5.240 5.661 11.776 1.00 96.31 175 ARG A O 1
ATOM 1449 N N . PHE A 1 176 ? -6.183 4.197 13.202 1.00 97.44 176 PHE A N 1
ATOM 1450 C CA . PHE A 1 176 ? -5.405 3.040 12.758 1.00 97.44 176 PHE A CA 1
ATOM 1451 C C . PHE A 1 176 ? -5.713 2.645 11.306 1.00 97.44 176 PHE A C 1
ATOM 1453 O O . PHE A 1 176 ? -4.821 2.191 10.598 1.00 97.44 176 PHE A O 1
ATOM 1460 N N . GLY A 1 177 ? -6.946 2.869 10.840 1.00 96.81 177 GLY A N 1
ATOM 1461 C CA . GLY A 1 177 ? -7.361 2.592 9.461 1.00 96.81 177 GLY A CA 1
ATOM 1462 C C . GLY A 1 177 ? -7.096 3.731 8.471 1.00 96.81 177 GLY A C 1
ATOM 1463 O O . GLY A 1 177 ? -7.445 3.605 7.300 1.00 96.81 177 GLY A O 1
ATOM 1464 N N . ARG A 1 178 ? -6.519 4.859 8.907 1.00 96.75 178 ARG A N 1
ATOM 1465 C CA . ARG A 1 178 ? -6.272 6.005 8.017 1.00 96.75 178 ARG A CA 1
ATOM 1466 C C . ARG A 1 178 ? -5.067 5.771 7.101 1.00 96.75 178 ARG A C 1
ATOM 1468 O O . ARG A 1 178 ? -4.109 5.139 7.551 1.00 96.75 178 ARG A O 1
ATOM 1475 N N . PRO A 1 179 ? -5.046 6.342 5.880 1.00 95.06 179 PRO A N 1
ATOM 1476 C CA . PRO A 1 179 ? -3.952 6.162 4.924 1.00 95.06 179 PRO A CA 1
ATOM 1477 C C . PRO A 1 179 ? -2.557 6.510 5.454 1.00 95.06 179 PRO A C 1
ATOM 1479 O O . PRO A 1 179 ? -1.578 5.963 4.966 1.00 95.06 179 PRO A O 1
ATOM 1482 N N . GLU A 1 180 ? -2.421 7.363 6.468 1.00 95.81 180 GLU A N 1
ATOM 1483 C CA . GLU A 1 180 ? -1.128 7.725 7.064 1.00 95.81 180 GLU A CA 1
ATOM 1484 C C . GLU A 1 180 ? -0.610 6.703 8.085 1.00 95.81 180 GLU A C 1
ATOM 1486 O O . GLU A 1 180 ? 0.561 6.737 8.492 1.00 95.81 180 GLU A O 1
ATOM 1491 N N . HIS A 1 181 ? -1.480 5.812 8.559 1.00 97.44 181 HIS A N 1
ATOM 1492 C CA . HIS A 1 181 ? -1.106 4.791 9.521 1.00 97.44 181 HIS A CA 1
ATOM 1493 C C . HIS A 1 181 ? -0.391 3.637 8.815 1.00 97.44 1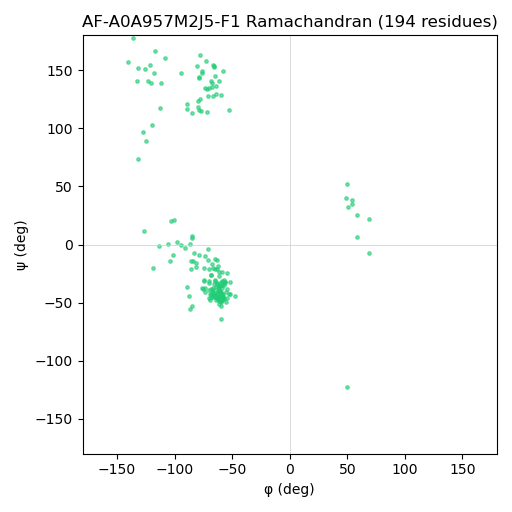81 HIS A C 1
ATOM 1495 O O . HIS A 1 181 ? -0.717 3.273 7.682 1.00 97.44 181 HIS A O 1
ATOM 1501 N N . GLU A 1 182 ? 0.618 3.062 9.468 1.00 96.50 182 GLU A N 1
ATOM 1502 C CA . GLU A 1 182 ? 1.263 1.867 8.925 1.00 96.50 182 GLU A CA 1
ATOM 1503 C C . GLU A 1 182 ? 0.297 0.680 8.987 1.00 96.50 182 GLU A C 1
ATOM 1505 O O . GLU A 1 182 ? -0.454 0.538 9.955 1.00 96.50 182 GLU A O 1
ATOM 1510 N N . PHE A 1 183 ? 0.310 -0.153 7.946 1.00 98.06 183 PHE A N 1
ATOM 1511 C CA . PHE A 1 183 ? -0.621 -1.280 7.796 1.00 98.06 183 PHE A CA 1
ATOM 1512 C C . PHE A 1 183 ? -2.096 -0.861 7.909 1.00 98.06 183 PHE A C 1
ATOM 1514 O O . PHE A 1 183 ? -2.912 -1.570 8.493 1.00 98.06 183 PHE A O 1
ATOM 1521 N N . SER A 1 184 ? -2.440 0.307 7.362 1.00 97.62 184 SER A N 1
ATOM 1522 C CA . SER A 1 184 ? -3.788 0.869 7.455 1.00 97.62 184 SER A CA 1
ATOM 1523 C 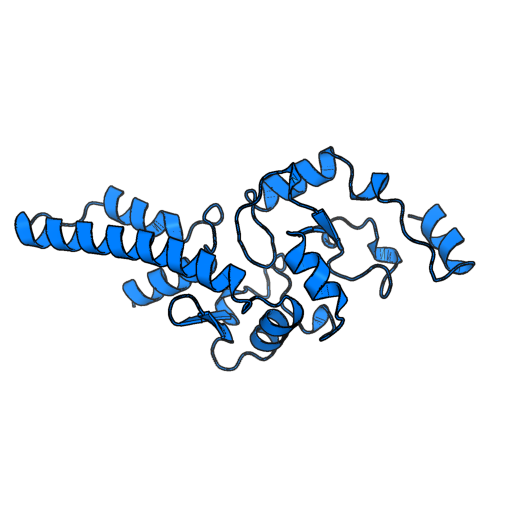C . SER A 1 184 ? -4.856 -0.065 6.890 1.00 97.62 184 SER A C 1
ATOM 1525 O O . SER A 1 184 ? -5.931 -0.160 7.474 1.00 97.62 184 SER A O 1
ATOM 1527 N N . LEU A 1 185 ? -4.562 -0.825 5.825 1.00 97.06 185 LEU A N 1
ATOM 1528 C CA . LEU A 1 185 ? -5.487 -1.825 5.294 1.00 97.06 185 LEU A CA 1
ATOM 1529 C C . LEU A 1 185 ? -5.857 -2.899 6.329 1.00 97.06 185 LEU A C 1
ATOM 1531 O O . LEU A 1 185 ? -7.034 -3.218 6.464 1.00 97.06 185 LEU A O 1
ATOM 1535 N N . MET A 1 186 ? -4.886 -3.408 7.096 1.00 98.00 186 MET A N 1
ATOM 1536 C CA . MET A 1 186 ? -5.134 -4.403 8.150 1.00 98.00 186 MET A CA 1
ATOM 1537 C C . MET A 1 186 ? -6.127 -3.873 9.184 1.00 98.00 186 MET A C 1
ATOM 1539 O O . MET A 1 186 ? -7.071 -4.557 9.566 1.00 98.00 186 MET A O 1
ATOM 1543 N N . PHE A 1 187 ? -5.958 -2.620 9.596 1.00 98.00 187 PHE A N 1
ATOM 1544 C CA . PHE A 1 187 ? -6.865 -2.012 10.558 1.00 98.00 187 PHE A CA 1
ATOM 1545 C C . PHE A 1 187 ? -8.218 -1.647 9.961 1.00 98.00 187 PHE A C 1
ATOM 1547 O O . PHE A 1 187 ? -9.203 -1.728 10.681 1.00 98.00 187 PHE A O 1
ATOM 1554 N N . ARG A 1 188 ? -8.310 -1.294 8.673 1.00 96.62 188 ARG A N 1
ATOM 1555 C CA . ARG A 1 188 ? -9.612 -1.127 8.006 1.00 96.62 188 ARG A CA 1
ATOM 1556 C C . ARG A 1 188 ? -10.423 -2.423 8.061 1.00 96.62 188 ARG A C 1
ATOM 1558 O O . ARG A 1 188 ? -11.568 -2.372 8.493 1.00 96.62 188 ARG A O 1
ATOM 1565 N N . VAL A 1 189 ? -9.796 -3.569 7.779 1.00 95.12 189 VAL A N 1
ATOM 1566 C CA . VAL A 1 189 ? -10.432 -4.894 7.908 1.00 95.12 189 VAL A CA 1
ATOM 1567 C C . VAL A 1 189 ? -10.928 -5.148 9.338 1.00 95.12 189 VAL A C 1
ATOM 1569 O O . VAL A 1 189 ? -12.072 -5.555 9.530 1.00 95.12 189 VAL A O 1
ATOM 1572 N N . TYR A 1 190 ? -10.120 -4.852 10.362 1.00 94.88 190 TYR A N 1
ATOM 1573 C CA . TYR A 1 190 ? -10.564 -5.012 11.754 1.00 94.88 190 TYR A CA 1
ATOM 1574 C C . TYR A 1 190 ? -11.678 -4.051 12.160 1.00 94.88 190 TYR A C 1
ATOM 1576 O O . TYR A 1 190 ? -12.594 -4.438 12.879 1.00 94.88 190 TYR A O 1
ATOM 1584 N N . LEU A 1 191 ? -11.618 -2.800 11.711 1.00 95.12 191 LEU A N 1
ATOM 1585 C CA . LEU A 1 191 ? -12.647 -1.805 11.998 1.00 95.12 191 LEU A CA 1
ATOM 1586 C C . LEU A 1 191 ? -13.976 -2.162 11.326 1.00 95.12 191 LEU A C 1
ATOM 1588 O O . LEU A 1 191 ? -15.022 -1.964 11.934 1.00 95.12 191 LEU A O 1
ATOM 1592 N N . GLU A 1 192 ? -13.946 -2.707 10.109 1.00 92.69 192 GLU A N 1
ATOM 1593 C CA . GLU A 1 192 ? -15.132 -3.251 9.439 1.00 92.69 192 GLU A CA 1
ATOM 1594 C C . GLU A 1 192 ? -15.749 -4.389 10.258 1.00 92.69 192 GLU A C 1
ATOM 1596 O O . GLU A 1 192 ? -16.943 -4.351 10.536 1.00 92.69 192 GLU A O 1
ATOM 1601 N N . ALA A 1 193 ? -14.936 -5.340 10.731 1.00 88.88 193 ALA A N 1
ATOM 1602 C CA . ALA A 1 193 ? -15.408 -6.457 11.550 1.00 88.88 193 ALA A CA 1
ATOM 1603 C C . ALA A 1 193 ? -15.976 -6.028 12.918 1.00 88.88 193 ALA A C 1
ATOM 1605 O O . ALA A 1 193 ? -16.870 -6.683 13.437 1.00 88.88 193 ALA A O 1
ATOM 1606 N N . LEU A 1 194 ? -15.479 -4.933 13.505 1.00 85.69 194 LEU A N 1
ATOM 1607 C CA . LEU A 1 194 ? -16.016 -4.373 14.755 1.00 85.69 194 LEU A CA 1
ATOM 1608 C C . LEU A 1 194 ? -17.360 -3.648 14.573 1.00 85.69 194 LEU A C 1
ATOM 1610 O O . LEU A 1 194 ? -18.057 -3.424 15.563 1.00 85.69 194 LEU A O 1
ATOM 1614 N N . ASN A 1 195 ? -17.684 -3.237 13.345 1.00 81.25 195 ASN A N 1
ATOM 1615 C CA . ASN A 1 195 ? -18.918 -2.527 13.003 1.00 81.25 195 ASN A CA 1
ATOM 1616 C C . ASN A 1 195 ? -19.979 -3.429 12.346 1.00 81.25 195 ASN A C 1
ATOM 1618 O O . ASN A 1 195 ? -21.096 -2.956 12.126 1.00 81.25 195 ASN A O 1
ATOM 1622 N N . ALA A 1 196 ? -19.617 -4.666 11.993 1.00 66.31 196 ALA A N 1
ATOM 1623 C CA . ALA A 1 196 ? -20.508 -5.6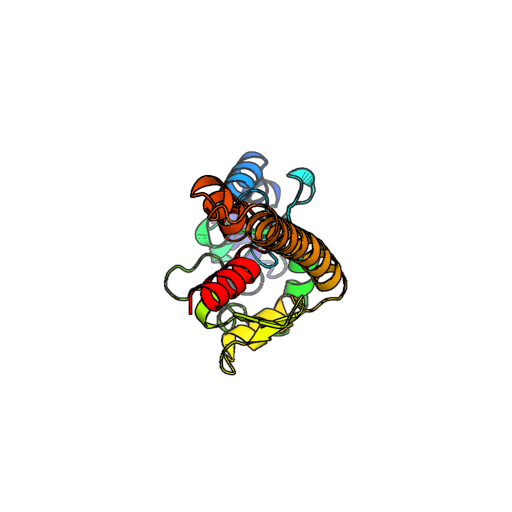89 11.446 1.00 66.31 196 ALA A CA 1
ATOM 1624 C C . ALA A 1 196 ? -21.345 -6.349 12.551 1.00 66.31 196 ALA A C 1
ATOM 1626 O O . ALA A 1 196 ? -22.531 -6.640 12.274 1.00 66.31 196 ALA A O 1
#

Mean predicted aligned error: 3.87 Å

pLDDT: mean 94.13, std 4.36, range [66.31, 98.56]

Foldseek 3Di:
DVVQVVVCVVPVPRDDDCCQCVPLVNLVVLCVVQLQAALQQLDHHDSVQWDWAFLQDCSRPVVCRNPSLRTHTHGPLQRVLLVVCQDGSVLADDSPDPVDHLLQFWADDQLAIDGPPPRSNSVSSCNSRVSRDPVSSVVRNVVSVVLVVLVVVQVVCCVVPVDDQDPVSVVVSLVCLDSNHRVNSHSVNVVVVVVD

Solvent-accessible surface area (backbone atoms only — not comparable to full-atom values): 11020 Å² total; per-residue (Å²): 109,72,72,54,53,57,52,27,75,79,34,83,81,60,75,79,67,56,73,71,62,53,26,70,67,54,49,50,51,38,32,60,75,37,49,34,21,18,62,87,68,29,47,72,50,56,81,86,59,48,38,73,38,55,66,62,46,48,91,81,42,56,87,47,63,75,39,69,97,28,58,41,34,24,37,64,67,43,53,58,34,51,71,67,62,78,56,65,63,88,56,25,69,50,84,84,42,83,91,54,53,62,77,73,21,39,41,62,60,85,47,42,67,40,45,25,95,77,26,61,41,25,44,44,32,35,65,30,40,50,57,72,37,66,75,51,31,60,52,38,41,58,50,46,56,52,53,52,51,52,52,49,52,54,53,50,49,29,70,77,68,69,50,77,87,47,72,69,56,52,50,57,62,54,47,44,38,32,81,68,31,58,45,13,69,57,36,39,54,52,53,52,64,76,73,106

Radius of gyration: 19.71 Å; Cα contacts (8 Å, |Δi|>4): 247; chains: 1; bounding box: 42×33×65 Å

Sequence (196 aa):
MAAFLRKRAVGPSVRPNSRQYGHKEIRSVLFSMSHGKCYYCERKLREEDGEVEHFVGVATEPELAFDWPNLYLSCRSCNQAKRRRTYAVNECLDPCNPDVPPEEHLTFDDEYVRPKNNSEAGRKTIQKYRLDRDELDHLRVKQLHRFERFLRMLQEKKRASGNPITKDELAQVARFGRPEHEFSLMFRVYLEALNA